Protein AF-A0A935WM24-F1 (afdb_monomer_lite)

Foldseek 3Di:
DDDDDDDDDDDDDDDDDDDDDDDDDDDDDDDDDDDPPPDDDPPDPCPVLVVLLVVLVVVLDLVSLVVSCVVVVDDDSNVVSVVSNVVRVVVVVVVVVVVVVVVQLVLQLLLLVLLVQLVLHDPDSPSDLDPRSQRSVVQLCVQVVHDDDSGRDPVSSVVSVVDPGHRHDDDDDPQWDDDPNDTHGDDDPPPPDPPPPPDDPPPDDDDDDDDDDDWDDDPHDTDGD

pLDDT: mean 78.19, std 20.56, range [31.16, 98.19]

Radius of gyration: 51.27 Å; chains: 1; bounding box: 139×76×127 Å

Structure (mmCIF, N/CA/C/O backbone):
data_AF-A0A935WM24-F1
#
_entry.id   AF-A0A935WM24-F1
#
loop_
_atom_site.group_PDB
_atom_site.id
_atom_site.type_symbol
_atom_site.label_atom_id
_atom_site.label_alt_id
_atom_site.label_comp_id
_atom_site.label_asym_id
_atom_site.label_entity_id
_atom_site.label_seq_id
_atom_site.pdbx_PDB_ins_code
_atom_site.Cartn_x
_atom_site.Cartn_y
_atom_site.Cartn_z
_atom_site.occupancy
_atom_site.B_iso_or_equiv
_atom_site.auth_seq_id
_atom_site.auth_comp_id
_atom_site.auth_asym_id
_atom_site.auth_atom_id
_atom_site.pdbx_PDB_model_num
ATOM 1 N N . MET A 1 1 ? -8.661 36.554 -18.917 1.00 44.75 1 MET A N 1
ATOM 2 C CA . MET A 1 1 ? -7.500 37.362 -19.343 1.00 44.75 1 MET A CA 1
ATOM 3 C C . MET A 1 1 ? -6.513 36.424 -20.024 1.00 44.75 1 MET A C 1
ATOM 5 O O . MET A 1 1 ? -6.017 35.514 -19.378 1.00 44.75 1 MET A O 1
ATOM 9 N N . ILE A 1 2 ? -6.360 36.565 -21.340 1.00 44.53 2 ILE A N 1
ATOM 10 C CA . ILE A 1 2 ? -5.367 35.874 -22.187 1.00 44.53 2 ILE A CA 1
ATOM 11 C C . ILE A 1 2 ? -4.078 36.752 -22.217 1.00 44.53 2 ILE A C 1
ATOM 13 O O . ILE A 1 2 ? -4.141 37.887 -21.745 1.00 44.53 2 ILE A O 1
ATOM 17 N N . PRO A 1 3 ? -2.984 36.360 -22.900 1.00 56.66 3 PRO A N 1
ATOM 18 C CA . PRO A 1 3 ? -1.833 35.543 -22.483 1.00 56.66 3 PRO A CA 1
ATOM 19 C C . PRO A 1 3 ? -0.534 36.377 -22.380 1.00 56.66 3 PRO A C 1
ATOM 21 O O . PRO A 1 3 ? -0.522 37.550 -22.741 1.00 56.66 3 PRO A O 1
ATOM 24 N N . SER A 1 4 ? 0.609 35.767 -22.036 1.00 44.41 4 SER A N 1
ATOM 25 C CA . SER A 1 4 ? 1.907 36.245 -22.554 1.00 44.41 4 SER A CA 1
ATOM 26 C C . SER A 1 4 ? 2.971 35.148 -22.637 1.00 44.41 4 SER A C 1
ATOM 28 O O . SER A 1 4 ? 3.353 34.538 -21.644 1.00 44.41 4 SER A O 1
ATOM 30 N N . ARG A 1 5 ? 3.433 34.935 -23.877 1.00 53.62 5 ARG A N 1
ATOM 31 C CA . ARG A 1 5 ? 4.716 34.328 -24.273 1.00 53.62 5 ARG A CA 1
ATOM 32 C C . ARG A 1 5 ? 5.892 35.158 -23.741 1.00 53.62 5 ARG A C 1
ATOM 34 O O . ARG A 1 5 ? 5.742 36.363 -23.554 1.00 53.62 5 ARG A O 1
ATOM 41 N N . PRO A 1 6 ? 7.079 34.551 -23.634 1.00 52.09 6 PRO A N 1
ATOM 42 C CA . PRO A 1 6 ? 8.183 34.921 -24.543 1.00 52.09 6 PRO A CA 1
ATOM 43 C C . PRO A 1 6 ? 9.038 33.682 -24.897 1.00 52.09 6 PRO A C 1
ATOM 45 O O . PRO A 1 6 ? 8.813 32.611 -24.353 1.00 52.09 6 PRO A O 1
ATOM 48 N N . ALA A 1 7 ? 10.056 33.672 -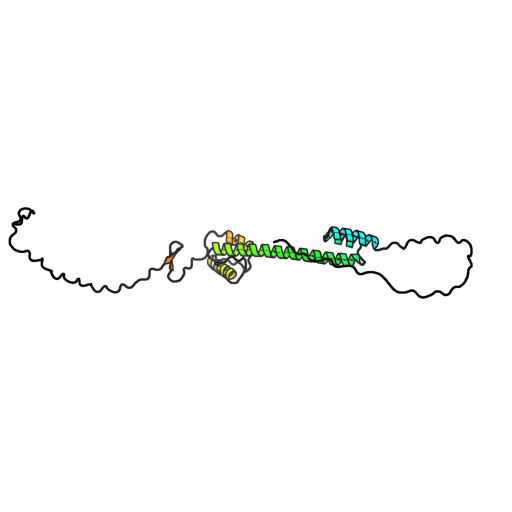25.752 1.00 44.28 7 ALA A N 1
ATOM 49 C CA . ALA A 1 7 ? 10.507 34.411 -26.928 1.00 44.28 7 ALA A CA 1
ATOM 50 C C . ALA A 1 7 ? 11.559 33.474 -27.578 1.00 44.28 7 ALA A C 1
ATOM 52 O O . ALA A 1 7 ? 12.107 32.596 -26.909 1.00 44.28 7 ALA A O 1
ATOM 53 N N . LYS A 1 8 ? 11.788 33.606 -28.886 1.00 38.19 8 LYS A N 1
ATOM 54 C CA . LYS A 1 8 ? 12.745 32.791 -29.651 1.00 38.19 8 LYS A CA 1
ATOM 55 C C . LYS A 1 8 ? 14.182 33.049 -29.176 1.00 38.19 8 LYS A C 1
ATOM 57 O O . LYS A 1 8 ? 14.512 34.185 -28.859 1.00 38.19 8 LYS A O 1
ATOM 62 N N . VAL A 1 9 ? 15.012 32.005 -29.180 1.00 43.66 9 VAL A N 1
ATOM 63 C CA . VAL A 1 9 ? 16.473 32.114 -29.062 1.00 43.66 9 VAL A CA 1
ATOM 64 C C . VAL A 1 9 ? 17.067 32.000 -30.460 1.00 43.66 9 VAL A C 1
ATOM 66 O O . VAL A 1 9 ? 16.823 31.025 -31.173 1.00 43.66 9 VAL A O 1
ATOM 69 N N . ASP A 1 10 ? 17.795 33.046 -30.826 1.00 42.22 10 ASP A N 1
ATOM 70 C CA . ASP A 1 10 ? 18.499 33.238 -32.082 1.00 42.22 10 ASP A CA 1
ATOM 71 C C . ASP A 1 10 ? 19.795 32.416 -32.176 1.00 42.22 10 ASP A C 1
ATOM 73 O O . ASP A 1 10 ? 20.479 32.122 -31.196 1.00 42.22 10 ASP A O 1
ATOM 77 N N . THR A 1 11 ? 20.111 32.051 -33.414 1.00 45.38 11 THR A N 1
ATOM 78 C CA . THR A 1 11 ? 21.295 31.328 -33.890 1.00 45.38 11 THR A CA 1
ATOM 79 C C . THR A 1 11 ? 22.535 32.241 -33.957 1.00 45.38 11 THR A C 1
ATOM 81 O O . THR A 1 11 ? 22.396 33.378 -34.402 1.00 45.38 11 THR A O 1
ATOM 84 N N . PRO A 1 12 ? 23.763 31.765 -33.668 1.00 44.62 12 PRO A N 1
ATOM 85 C CA . PRO A 1 12 ? 24.996 32.382 -34.173 1.00 44.62 12 PRO A CA 1
ATOM 86 C C . PRO A 1 12 ? 25.505 31.581 -35.392 1.00 44.62 12 PRO A C 1
ATOM 88 O O . PRO A 1 12 ? 25.696 30.372 -35.315 1.00 44.62 12 PRO A O 1
ATOM 91 N N . ASN A 1 13 ? 25.487 32.134 -36.607 1.00 41.44 13 ASN A N 1
ATOM 92 C CA . ASN A 1 13 ? 26.411 33.115 -37.199 1.00 41.44 13 ASN A CA 1
ATOM 93 C C . ASN A 1 13 ? 27.819 32.542 -37.464 1.00 41.44 13 ASN A C 1
ATOM 95 O O . ASN A 1 13 ? 28.720 32.627 -36.634 1.00 41.44 13 ASN A O 1
ATOM 99 N N . GLN A 1 14 ? 27.976 31.962 -38.657 1.00 46.38 14 GLN A N 1
ATOM 100 C CA . GLN A 1 14 ? 29.258 31.712 -39.310 1.00 46.38 14 GLN A CA 1
ATOM 101 C C . GLN A 1 14 ? 29.650 32.972 -40.085 1.00 46.38 14 GLN A C 1
ATOM 103 O O . GLN A 1 14 ? 28.889 33.346 -40.968 1.00 46.38 14 GLN A O 1
ATOM 108 N N . GLN A 1 15 ? 30.820 33.564 -39.821 1.00 42.78 15 GLN A N 1
ATOM 109 C CA . GLN A 1 15 ? 31.779 33.968 -40.864 1.00 42.78 15 GLN A CA 1
ATOM 110 C C . GLN A 1 15 ? 33.048 34.593 -40.246 1.00 42.78 15 GLN A C 1
ATOM 112 O O . GLN A 1 15 ? 32.956 35.431 -39.355 1.00 42.78 15 GLN A O 1
ATOM 117 N N . GLN A 1 16 ? 34.183 34.277 -40.884 1.00 44.72 16 GLN A N 1
ATOM 118 C CA . GLN A 1 16 ? 35.448 35.027 -41.005 1.00 44.72 16 GLN A CA 1
ATOM 119 C C . GLN A 1 16 ? 36.652 34.517 -40.204 1.00 44.72 16 GLN A C 1
ATOM 121 O O . GLN A 1 16 ? 36.815 34.789 -39.021 1.00 44.72 16 GLN A O 1
ATOM 126 N N . VAL A 1 17 ? 37.589 33.923 -40.948 1.00 42.09 17 VAL A N 1
ATOM 127 C CA . VAL A 1 17 ? 39.020 34.195 -40.777 1.00 42.09 17 VAL A CA 1
ATOM 128 C C . VAL A 1 17 ? 39.696 34.319 -42.140 1.00 42.09 17 VAL A C 1
ATOM 130 O O . VAL A 1 17 ? 39.248 33.754 -43.135 1.00 42.09 17 VAL A O 1
ATOM 133 N N . ALA A 1 18 ? 40.712 35.174 -42.135 1.00 36.28 18 ALA A N 1
ATOM 134 C CA . ALA A 1 18 ? 41.276 35.932 -43.233 1.00 36.28 18 ALA A CA 1
ATOM 135 C C . ALA A 1 18 ? 42.191 35.158 -44.196 1.00 36.28 18 ALA A C 1
ATOM 137 O O . ALA A 1 18 ? 42.742 34.102 -43.902 1.00 36.28 18 ALA A O 1
ATOM 138 N N . VAL A 1 19 ? 42.354 35.812 -45.344 1.00 40.88 19 VAL A N 1
ATOM 139 C CA . VAL A 1 19 ? 43.250 35.579 -46.478 1.00 40.88 19 VAL A CA 1
ATOM 140 C C . VAL A 1 19 ? 44.726 35.710 -46.071 1.00 40.88 19 VAL A C 1
ATOM 142 O O . VAL A 1 19 ? 45.088 36.672 -45.399 1.00 40.88 19 VAL A O 1
ATOM 145 N N . VAL A 1 20 ? 45.582 34.804 -46.561 1.00 39.00 20 VAL A N 1
ATOM 146 C CA . VAL A 1 20 ? 47.038 35.001 -46.686 1.00 39.00 20 VAL A CA 1
ATOM 147 C C . VAL A 1 20 ? 47.455 34.675 -48.125 1.00 39.00 20 VAL A C 1
ATOM 149 O O . VAL A 1 20 ? 46.973 33.722 -48.733 1.00 39.00 20 VAL A O 1
ATOM 152 N N . GLU A 1 21 ? 48.301 35.555 -48.653 1.00 38.97 21 GLU A N 1
ATOM 153 C CA . GLU A 1 21 ? 48.778 35.724 -50.027 1.00 38.97 21 GLU A CA 1
ATOM 154 C C . GLU A 1 21 ? 49.511 34.532 -50.671 1.00 38.97 21 GLU A C 1
ATOM 156 O O . GLU A 1 21 ? 50.188 33.737 -50.024 1.00 38.97 21 GLU A O 1
ATOM 161 N N . GLN A 1 22 ? 49.410 34.490 -52.004 1.00 33.75 22 GLN A N 1
ATOM 162 C CA . GLN A 1 22 ? 50.063 33.565 -52.934 1.00 33.75 22 GLN A CA 1
ATOM 163 C C . GLN A 1 22 ? 51.464 34.061 -53.343 1.00 33.75 22 GLN A C 1
ATOM 165 O O . GLN A 1 22 ? 51.605 35.245 -53.651 1.00 33.75 22 GLN A O 1
ATOM 170 N N . PRO A 1 23 ? 52.444 33.171 -53.582 1.00 41.28 23 PRO A N 1
ATOM 171 C CA . PRO A 1 23 ? 53.483 33.416 -54.573 1.00 41.28 23 PRO A CA 1
ATOM 172 C C . PRO A 1 23 ? 53.150 32.721 -55.905 1.00 41.28 23 PRO A C 1
ATOM 174 O O . PRO A 1 23 ? 52.901 31.518 -55.973 1.00 41.28 23 PRO A O 1
ATOM 177 N N . LYS A 1 24 ? 53.163 33.510 -56.987 1.00 41.12 24 LYS A N 1
ATOM 178 C CA . LYS A 1 24 ? 53.042 33.062 -58.383 1.00 41.12 24 LYS A CA 1
ATOM 179 C C . LYS A 1 24 ? 54.250 32.210 -58.787 1.00 41.12 24 LYS A C 1
ATOM 181 O O . LYS A 1 24 ? 55.386 32.659 -58.671 1.00 41.12 24 LYS A O 1
ATOM 186 N N . THR A 1 25 ? 54.021 31.044 -59.388 1.00 31.16 25 THR A N 1
ATOM 187 C CA . THR A 1 25 ? 54.983 30.385 -60.289 1.00 31.16 25 THR A CA 1
ATOM 188 C C . THR A 1 25 ? 54.227 29.729 -61.448 1.00 31.16 25 THR A C 1
ATOM 190 O O . THR A 1 25 ? 53.069 29.345 -61.318 1.00 31.16 25 THR A O 1
ATOM 193 N N . GLN A 1 26 ? 54.866 29.766 -62.613 1.00 38.84 26 GLN A N 1
ATOM 194 C CA . GLN A 1 26 ? 54.294 29.755 -63.955 1.00 38.84 26 GLN A CA 1
ATOM 195 C C . GLN A 1 26 ? 53.777 28.401 -64.461 1.00 38.84 26 GLN A C 1
ATOM 197 O O . GLN A 1 26 ? 54.213 27.331 -64.054 1.00 38.84 26 GLN A O 1
ATOM 202 N N . MET A 1 27 ? 52.892 28.546 -65.450 1.00 44.88 27 MET A N 1
ATOM 203 C CA . MET A 1 27 ? 52.464 27.623 -66.501 1.00 44.88 27 MET A CA 1
ATOM 204 C C . MET A 1 27 ? 53.362 26.402 -66.771 1.00 44.88 27 MET A C 1
ATOM 206 O O . MET A 1 27 ? 54.472 26.534 -67.285 1.00 44.88 27 MET A O 1
ATOM 210 N N . GLN A 1 28 ? 52.768 25.219 -66.616 1.00 36.41 28 GLN A N 1
ATOM 211 C CA . GLN A 1 28 ? 52.867 24.098 -67.555 1.00 36.41 28 GLN A CA 1
ATOM 212 C C . GLN A 1 28 ? 51.710 23.133 -67.275 1.00 36.41 28 GLN A C 1
ATOM 214 O O . GLN A 1 28 ? 51.557 22.657 -66.156 1.00 36.41 28 GLN A O 1
ATOM 219 N N . GLN A 1 29 ? 50.875 22.873 -68.283 1.00 44.97 29 GLN A N 1
ATOM 220 C CA . GLN A 1 29 ? 49.958 21.733 -68.292 1.00 44.97 29 GLN A CA 1
ATOM 221 C C . GLN A 1 29 ? 50.716 20.514 -68.828 1.00 44.97 29 GLN A C 1
ATOM 223 O O . GLN A 1 29 ? 51.112 20.532 -69.997 1.00 44.97 29 GLN A O 1
ATOM 228 N N . PRO A 1 30 ? 50.864 19.429 -68.053 1.00 39.53 30 PRO A N 1
ATOM 229 C CA . PRO A 1 30 ? 51.088 18.111 -68.606 1.00 39.53 30 PRO A CA 1
ATOM 230 C C . PRO A 1 30 ? 49.735 17.403 -68.751 1.00 39.53 30 PRO A C 1
ATOM 232 O O . PRO A 1 30 ? 48.986 17.234 -67.798 1.00 39.53 30 PRO A O 1
ATOM 235 N N . LYS A 1 31 ? 49.432 17.097 -70.011 1.00 38.50 31 LYS A N 1
ATOM 236 C CA . LYS A 1 31 ? 48.675 15.964 -70.564 1.00 38.50 31 LYS A CA 1
ATOM 237 C C . LYS A 1 31 ? 47.806 15.120 -69.613 1.00 38.50 31 LYS A C 1
ATOM 239 O O . LYS A 1 31 ? 48.287 14.564 -68.642 1.00 38.50 31 LYS A O 1
ATOM 244 N N . ALA A 1 32 ? 46.555 14.965 -70.057 1.00 52.56 32 ALA A N 1
ATOM 245 C CA . ALA A 1 32 ? 45.536 13.988 -69.679 1.00 52.56 32 ALA A CA 1
ATOM 246 C C . ALA A 1 32 ? 46.012 12.791 -68.837 1.00 52.56 32 ALA A C 1
ATOM 248 O O . ALA A 1 32 ? 46.601 11.854 -69.370 1.00 52.56 32 ALA A O 1
ATOM 249 N N . ASP A 1 33 ? 45.607 12.804 -67.569 1.00 49.44 33 ASP A N 1
ATOM 250 C CA . ASP A 1 33 ? 45.521 11.630 -66.711 1.00 49.44 33 ASP A CA 1
ATOM 251 C C . ASP A 1 33 ? 44.066 11.458 -66.247 1.00 49.44 33 ASP A C 1
ATOM 253 O O . ASP A 1 33 ? 43.350 12.414 -65.941 1.00 49.44 33 ASP A O 1
ATOM 257 N N . THR A 1 34 ? 43.631 10.204 -66.288 1.00 52.50 34 THR A N 1
ATOM 258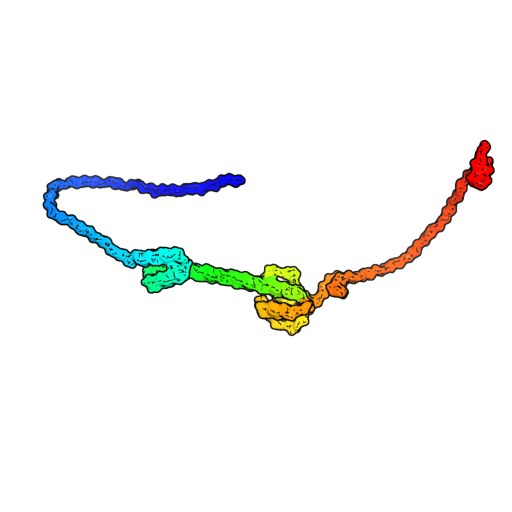 C CA . THR A 1 34 ? 42.332 9.628 -65.919 1.00 52.50 34 THR A CA 1
ATOM 259 C C . THR A 1 34 ? 41.703 10.256 -64.659 1.00 52.50 34 THR A C 1
ATOM 261 O O . THR A 1 34 ? 42.424 10.494 -63.689 1.00 52.50 34 THR A O 1
ATOM 264 N N . PRO A 1 35 ? 40.367 10.465 -64.593 1.00 55.50 35 PRO A N 1
ATOM 265 C CA . PRO A 1 35 ? 39.711 10.894 -63.358 1.00 55.50 35 PRO A CA 1
ATOM 266 C C . PRO A 1 35 ? 40.044 9.923 -62.212 1.00 55.50 35 PRO A C 1
ATOM 268 O O . PRO A 1 35 ? 39.860 8.714 -62.391 1.00 55.50 35 PRO A O 1
ATOM 271 N N . PRO A 1 36 ? 40.511 10.393 -61.041 1.00 52.50 36 PRO A N 1
ATOM 272 C CA . PRO A 1 36 ? 40.671 9.521 -59.889 1.00 52.50 36 PRO A CA 1
ATOM 273 C C . PRO A 1 36 ? 39.297 8.967 -59.508 1.00 52.50 36 PRO A C 1
ATOM 275 O O . PRO A 1 36 ? 38.353 9.717 -59.253 1.00 52.50 36 PRO A O 1
ATOM 278 N N . ALA A 1 37 ? 39.181 7.639 -59.507 1.00 55.47 37 ALA A N 1
ATOM 279 C CA . ALA A 1 37 ? 38.007 6.949 -59.005 1.00 55.47 37 ALA A CA 1
ATOM 280 C C . ALA A 1 37 ? 37.742 7.411 -57.565 1.00 55.47 37 ALA A C 1
ATOM 282 O O . ALA A 1 37 ? 38.599 7.263 -56.692 1.00 55.47 37 ALA A O 1
ATOM 283 N N . VAL A 1 38 ? 36.560 7.982 -57.329 1.00 49.88 38 VAL A N 1
ATOM 284 C CA . VAL A 1 38 ? 36.062 8.298 -55.989 1.00 49.88 38 VAL A CA 1
ATOM 285 C C . VAL A 1 38 ? 35.980 6.979 -55.224 1.00 49.88 38 VAL A C 1
ATOM 287 O O . VAL A 1 38 ? 35.069 6.184 -55.444 1.00 49.88 38 VAL A O 1
ATOM 290 N N . GLN A 1 39 ? 36.956 6.707 -54.361 1.00 54.59 39 GLN A N 1
ATOM 291 C CA . GLN A 1 39 ? 36.848 5.609 -53.409 1.00 54.59 39 GLN A CA 1
ATOM 292 C C . GLN A 1 39 ? 35.754 6.005 -52.416 1.00 54.59 39 GLN A C 1
ATOM 294 O O . GLN A 1 39 ? 35.880 7.024 -51.734 1.00 54.59 39 GLN A O 1
ATOM 299 N N . LEU A 1 40 ? 34.652 5.248 -52.383 1.00 56.56 40 LEU A N 1
ATOM 300 C CA . LEU A 1 40 ? 33.634 5.431 -51.352 1.00 56.56 40 LEU A CA 1
ATOM 301 C C . LEU A 1 40 ? 34.306 5.280 -49.975 1.00 56.56 40 LEU A C 1
ATOM 303 O O . LEU A 1 40 ? 35.113 4.360 -49.807 1.00 56.56 40 LEU A O 1
ATOM 307 N N . PRO A 1 41 ? 33.992 6.147 -48.993 1.00 61.97 41 PRO A N 1
ATOM 308 C CA . PRO A 1 41 ? 34.445 5.943 -47.624 1.00 61.97 41 PRO A CA 1
ATOM 309 C C . PRO A 1 41 ? 34.011 4.549 -47.135 1.00 61.97 41 PRO A C 1
ATOM 311 O O . PRO A 1 41 ? 32.951 4.065 -47.551 1.00 61.97 41 PRO A O 1
ATOM 314 N N . PRO A 1 42 ? 34.818 3.883 -46.287 1.00 60.47 42 PRO A N 1
ATOM 315 C CA . PRO A 1 42 ? 34.493 2.553 -45.785 1.00 60.47 42 PRO A CA 1
ATOM 316 C C . PRO A 1 42 ? 33.117 2.555 -45.094 1.00 60.47 42 PRO A C 1
ATOM 318 O O . PRO A 1 42 ? 32.754 3.561 -44.478 1.00 60.47 42 PRO A O 1
ATOM 321 N N . PRO A 1 43 ? 32.340 1.459 -45.197 1.00 68.81 43 PRO A N 1
ATOM 322 C CA . PRO A 1 43 ? 31.042 1.362 -44.542 1.00 68.81 43 PRO A CA 1
ATOM 323 C C . PRO A 1 43 ? 31.229 1.512 -43.030 1.00 68.81 43 PRO A C 1
ATOM 325 O O . PRO A 1 43 ? 31.998 0.768 -42.423 1.00 68.81 43 PRO A O 1
ATOM 328 N N . ASP A 1 44 ? 30.546 2.493 -42.441 1.00 72.81 44 ASP A N 1
ATOM 329 C CA . ASP A 1 44 ? 30.527 2.710 -40.995 1.00 72.81 44 ASP A CA 1
ATOM 330 C C . ASP A 1 44 ? 29.991 1.439 -40.302 1.00 72.81 44 ASP A C 1
ATOM 332 O O . ASP A 1 44 ? 28.823 1.084 -40.515 1.00 72.81 44 ASP A O 1
ATOM 336 N N . PRO A 1 45 ? 30.816 0.737 -39.499 1.00 77.44 45 PRO A N 1
ATOM 337 C CA . PRO A 1 45 ? 30.414 -0.508 -38.852 1.00 77.44 45 PRO A CA 1
ATOM 338 C C . PRO A 1 45 ? 29.290 -0.307 -37.823 1.00 77.44 45 PRO A C 1
ATOM 340 O O . PRO A 1 45 ? 28.603 -1.270 -37.493 1.00 77.44 45 PRO A O 1
ATOM 343 N N . GLU A 1 46 ? 29.050 0.921 -37.344 1.00 82.25 46 GLU A N 1
ATOM 344 C CA . GLU A 1 46 ? 27.984 1.235 -36.384 1.00 82.25 46 GLU A CA 1
ATOM 345 C C . GLU A 1 46 ? 26.693 1.751 -37.050 1.00 82.25 46 GLU A C 1
ATOM 347 O O . GLU A 1 46 ? 25.690 1.982 -36.368 1.00 82.25 46 GLU A O 1
ATOM 352 N N . ALA A 1 47 ? 26.657 1.899 -38.381 1.00 90.81 47 ALA A N 1
ATOM 353 C CA . ALA A 1 47 ? 25.498 2.457 -39.082 1.00 90.81 47 ALA A CA 1
ATOM 354 C C . ALA A 1 47 ? 24.230 1.596 -38.943 1.00 90.81 47 ALA A C 1
ATOM 356 O O . ALA A 1 47 ? 23.120 2.130 -38.904 1.00 90.81 47 ALA A O 1
ATOM 357 N N . GLU A 1 48 ? 24.373 0.269 -38.892 1.00 91.00 48 GLU A N 1
ATOM 358 C CA . GLU A 1 48 ? 23.259 -0.653 -38.634 1.00 91.00 48 GLU A CA 1
ATOM 359 C C . GLU A 1 48 ? 22.805 -0.596 -37.175 1.00 91.00 48 GLU A C 1
ATOM 361 O O . GLU A 1 48 ? 21.616 -0.399 -36.922 1.00 91.00 48 GLU A O 1
ATOM 366 N N . ALA A 1 49 ? 23.752 -0.631 -36.231 1.00 94.06 49 ALA A N 1
ATOM 367 C CA . ALA A 1 49 ? 23.471 -0.481 -34.806 1.00 94.06 49 ALA A CA 1
ATOM 368 C C . ALA A 1 49 ? 22.713 0.823 -34.512 1.00 94.06 49 ALA A C 1
ATOM 370 O O . ALA A 1 49 ? 21.749 0.824 -33.751 1.00 94.06 49 ALA A O 1
ATOM 371 N N . ARG A 1 50 ? 23.065 1.930 -35.175 1.00 95.62 50 ARG A N 1
ATOM 372 C CA . ARG A 1 50 ? 22.330 3.192 -35.045 1.00 95.62 50 ARG A CA 1
ATOM 373 C C . ARG A 1 50 ? 20.862 3.065 -35.463 1.00 95.62 50 ARG A C 1
ATOM 375 O O . ARG A 1 50 ? 19.989 3.531 -34.735 1.00 95.62 50 ARG A O 1
ATOM 382 N N . ARG A 1 51 ? 20.574 2.447 -36.613 1.00 96.19 51 ARG A N 1
ATOM 383 C CA . ARG A 1 51 ? 19.194 2.289 -37.113 1.00 96.19 51 ARG A CA 1
ATOM 384 C C . ARG A 1 51 ? 18.364 1.400 -36.192 1.00 96.19 51 ARG A C 1
ATOM 386 O O . ARG A 1 51 ? 17.238 1.757 -35.853 1.00 96.19 51 ARG A O 1
ATOM 393 N N . ASP A 1 52 ? 18.932 0.285 -35.748 1.00 95.31 52 ASP A N 1
ATOM 394 C CA . ASP A 1 52 ? 18.249 -0.636 -34.838 1.00 95.31 52 ASP A CA 1
ATOM 395 C C . ASP A 1 52 ? 18.024 -0.001 -33.462 1.00 95.31 52 ASP A C 1
ATOM 397 O O . ASP A 1 52 ? 16.961 -0.162 -32.860 1.00 95.31 52 ASP A O 1
ATOM 401 N N . PHE A 1 53 ? 18.985 0.792 -32.986 1.00 97.50 53 PHE A N 1
ATOM 402 C CA . PHE A 1 53 ? 18.847 1.558 -31.754 1.00 97.50 53 PHE A CA 1
ATOM 403 C C . PHE A 1 53 ? 17.763 2.639 -31.866 1.00 97.50 53 PHE A C 1
ATOM 405 O O . PHE A 1 53 ? 16.995 2.845 -30.928 1.00 97.50 53 PHE A O 1
ATOM 412 N N . GLU A 1 54 ? 17.650 3.321 -33.008 1.00 96.81 54 GLU A N 1
ATOM 413 C CA . GLU A 1 54 ? 16.558 4.266 -33.276 1.00 96.81 54 GLU A CA 1
ATOM 414 C C . GLU A 1 54 ? 15.184 3.574 -33.265 1.00 96.81 54 GLU A C 1
ATOM 416 O O . GLU A 1 54 ? 14.210 4.157 -32.785 1.00 96.81 54 GLU A O 1
ATOM 421 N N . ILE A 1 55 ? 15.088 2.329 -33.744 1.00 97.56 55 ILE A N 1
ATOM 422 C CA . ILE A 1 55 ? 13.860 1.525 -33.636 1.00 97.56 55 ILE A CA 1
ATOM 423 C C . ILE A 1 55 ? 13.572 1.193 -32.169 1.00 97.56 55 ILE A C 1
ATOM 425 O O . ILE A 1 55 ? 12.451 1.410 -31.711 1.00 97.56 55 ILE A O 1
ATOM 429 N N . ALA A 1 56 ? 14.574 0.729 -31.418 1.00 97.44 56 ALA A N 1
ATOM 430 C CA . ALA A 1 56 ? 14.414 0.407 -30.003 1.00 97.44 56 ALA A CA 1
ATOM 431 C C . ALA A 1 56 ? 13.962 1.627 -29.181 1.00 97.44 56 ALA A C 1
ATOM 433 O O . ALA A 1 56 ? 13.022 1.521 -28.396 1.00 97.44 56 ALA A O 1
ATOM 434 N N . GLN A 1 57 ? 14.537 2.807 -29.438 1.00 97.06 57 GLN A N 1
ATOM 435 C CA . GLN A 1 57 ? 14.116 4.071 -28.823 1.00 97.06 57 GLN A CA 1
ATOM 436 C C . GLN A 1 57 ? 12.678 4.472 -29.159 1.00 97.06 57 GLN A C 1
ATOM 438 O O . GLN A 1 57 ? 12.005 5.056 -28.318 1.00 97.06 57 GLN A O 1
ATOM 443 N N . LYS A 1 58 ? 12.191 4.188 -30.374 1.00 97.56 58 LYS A N 1
ATOM 444 C CA . LYS A 1 58 ? 10.797 4.485 -30.745 1.00 97.56 58 LYS A CA 1
ATOM 445 C C . LYS A 1 58 ? 9.793 3.601 -30.009 1.00 97.56 58 LYS A C 1
ATOM 447 O O . LYS A 1 58 ? 8.663 4.032 -29.806 1.00 97.56 58 LYS A O 1
ATOM 452 N N . ILE A 1 59 ? 10.186 2.377 -29.662 1.00 97.50 59 ILE A N 1
ATOM 453 C CA . ILE A 1 59 ? 9.342 1.444 -28.909 1.00 97.50 59 ILE A CA 1
ATOM 454 C C . ILE A 1 59 ? 9.442 1.735 -27.401 1.00 97.50 59 ILE A C 1
ATOM 456 O O . ILE A 1 59 ? 8.434 1.652 -26.711 1.00 97.50 59 ILE A O 1
ATOM 460 N N . ASP A 1 60 ? 10.634 2.103 -26.918 1.00 96.25 60 ASP A N 1
ATOM 461 C CA . ASP A 1 60 ? 10.947 2.475 -25.527 1.00 96.25 60 ASP A CA 1
ATOM 462 C C . ASP A 1 60 ? 10.497 1.436 -24.482 1.00 96.25 60 ASP A C 1
ATOM 464 O O . ASP A 1 60 ? 9.923 1.756 -23.443 1.00 96.25 60 ASP A O 1
ATOM 468 N N . THR A 1 61 ? 10.760 0.159 -24.766 1.00 97.44 61 THR A N 1
ATOM 469 C CA . THR A 1 61 ? 10.474 -0.967 -23.864 1.00 97.44 61 THR A CA 1
ATOM 470 C C . THR A 1 61 ? 11.738 -1.750 -23.542 1.00 97.44 61 THR A C 1
ATOM 472 O O . THR A 1 61 ? 12.701 -1.758 -24.314 1.00 97.44 61 THR A O 1
ATOM 475 N N . ILE A 1 62 ? 11.730 -2.442 -22.400 1.00 97.12 62 ILE A N 1
ATOM 476 C CA . ILE A 1 62 ? 12.838 -3.300 -21.960 1.00 97.12 62 ILE A CA 1
ATOM 477 C C . ILE A 1 62 ? 13.143 -4.351 -23.038 1.00 97.12 62 ILE A C 1
ATOM 479 O O . ILE A 1 62 ? 14.304 -4.559 -23.385 1.00 97.12 62 ILE A O 1
ATOM 483 N N . GLU A 1 63 ? 12.104 -4.931 -23.638 1.00 97.19 63 GLU A N 1
ATOM 484 C CA . GLU A 1 63 ? 12.187 -5.972 -24.662 1.00 97.19 63 GLU A CA 1
ATOM 485 C C . GLU A 1 63 ? 12.810 -5.455 -25.964 1.00 97.19 63 GLU A C 1
ATOM 487 O O . GLU A 1 63 ? 13.597 -6.158 -26.599 1.00 97.19 63 GLU A O 1
ATOM 492 N N . ALA A 1 64 ? 12.494 -4.220 -26.367 1.00 97.25 64 ALA A N 1
ATOM 493 C CA . ALA A 1 64 ? 13.070 -3.618 -27.565 1.00 97.25 64 ALA A CA 1
ATOM 494 C C . ALA A 1 64 ? 14.578 -3.368 -27.408 1.00 97.25 64 ALA A C 1
ATOM 496 O O . ALA A 1 64 ? 15.351 -3.646 -28.329 1.00 97.25 64 ALA A O 1
ATOM 497 N N . PHE A 1 65 ? 15.009 -2.899 -26.233 1.00 97.94 65 PHE A N 1
ATOM 498 C CA . PHE A 1 65 ? 16.432 -2.742 -25.931 1.00 97.94 65 PHE A CA 1
ATOM 499 C C . PHE A 1 65 ? 17.141 -4.085 -25.732 1.00 97.94 65 PHE A C 1
ATOM 501 O O . PHE A 1 65 ? 18.292 -4.212 -26.140 1.00 97.94 65 PHE A O 1
ATOM 508 N N . ASP A 1 66 ? 16.472 -5.106 -25.195 1.00 97.75 66 ASP A N 1
ATOM 509 C CA . ASP A 1 66 ? 17.032 -6.460 -25.096 1.00 97.75 66 ASP A CA 1
ATOM 510 C C . ASP A 1 66 ? 17.240 -7.104 -26.463 1.00 97.75 66 ASP A C 1
ATOM 512 O O . ASP A 1 66 ? 18.286 -7.700 -26.727 1.00 97.75 66 ASP A O 1
ATOM 516 N N . LEU A 1 67 ? 16.288 -6.918 -27.373 1.00 97.50 67 LEU A N 1
ATOM 517 C CA . LEU A 1 67 ? 16.426 -7.366 -28.749 1.00 97.50 67 LEU A CA 1
ATOM 518 C C . LEU A 1 67 ? 17.582 -6.646 -29.455 1.00 97.50 67 LEU A C 1
ATOM 520 O O . LEU A 1 67 ? 18.357 -7.286 -30.167 1.00 97.50 67 LEU A O 1
ATOM 524 N N . PHE A 1 68 ? 17.733 -5.340 -29.228 1.00 97.56 68 PHE A N 1
ATOM 525 C CA . PHE A 1 68 ? 18.881 -4.585 -29.720 1.00 97.56 68 PHE A CA 1
ATOM 526 C C . PHE A 1 68 ? 20.203 -5.146 -29.170 1.00 97.56 68 PHE A C 1
ATOM 528 O O . PHE A 1 68 ? 21.090 -5.472 -29.953 1.00 97.56 68 PHE A O 1
ATOM 535 N N . LEU A 1 69 ? 20.307 -5.344 -27.852 1.00 97.50 69 LEU A N 1
ATOM 536 C CA . LEU A 1 69 ? 21.505 -5.875 -27.188 1.00 97.50 69 LEU A CA 1
ATOM 537 C C . LEU A 1 69 ? 21.840 -7.313 -27.603 1.00 97.50 69 LEU A C 1
ATOM 539 O O . LEU A 1 69 ? 23.008 -7.690 -27.601 1.00 97.50 69 LEU A O 1
ATOM 543 N N . SER A 1 70 ? 20.843 -8.114 -27.989 1.00 97.44 70 SER A N 1
ATOM 544 C CA . SER A 1 70 ? 21.073 -9.464 -28.521 1.00 97.44 70 SER A CA 1
ATOM 545 C C . SER A 1 70 ? 21.745 -9.464 -29.899 1.00 97.44 70 SER A C 1
ATOM 547 O O . SER A 1 70 ? 22.504 -10.381 -30.207 1.00 97.44 70 SER A O 1
ATOM 549 N N . ARG A 1 71 ? 21.479 -8.438 -30.723 1.00 95.81 71 ARG A N 1
ATOM 550 C CA . ARG A 1 71 ? 22.075 -8.264 -32.058 1.00 95.81 71 ARG A CA 1
ATOM 551 C C . ARG A 1 71 ? 23.386 -7.485 -32.003 1.00 95.81 71 ARG A C 1
ATOM 553 O O . ARG A 1 71 ? 24.332 -7.837 -32.698 1.00 95.81 71 ARG A O 1
ATOM 560 N N . HIS A 1 72 ? 23.436 -6.466 -31.147 1.00 95.94 72 HIS A N 1
ATOM 561 C CA . HIS A 1 72 ? 24.546 -5.530 -30.972 1.00 95.94 72 HIS A CA 1
ATOM 562 C C . HIS A 1 72 ? 24.998 -5.531 -29.500 1.00 95.94 72 HIS A C 1
ATOM 564 O O . HIS A 1 72 ? 24.624 -4.635 -28.737 1.00 95.94 72 HIS A O 1
ATOM 570 N N . PRO A 1 73 ? 25.767 -6.546 -29.059 1.00 95.75 73 PRO A N 1
ATOM 571 C CA . PRO A 1 73 ? 26.152 -6.683 -27.654 1.00 95.75 73 PRO A CA 1
ATOM 572 C C . PRO A 1 73 ? 27.228 -5.684 -27.214 1.00 95.75 73 PRO A C 1
ATOM 574 O O . PRO A 1 73 ? 27.327 -5.397 -26.028 1.00 95.75 73 PRO A O 1
ATOM 577 N N . GLU A 1 74 ? 28.027 -5.130 -28.127 1.00 94.12 74 GLU A N 1
ATOM 578 C CA . GLU A 1 74 ? 29.116 -4.198 -27.809 1.00 94.12 74 GLU A CA 1
ATOM 579 C C . GLU A 1 74 ? 29.013 -2.900 -28.619 1.00 94.12 74 GLU A C 1
ATOM 581 O O . GLU A 1 74 ? 28.266 -2.813 -29.592 1.00 94.12 74 GLU A O 1
ATOM 586 N N . GLY A 1 75 ? 29.762 -1.877 -28.200 1.00 93.75 75 GLY A N 1
ATOM 587 C CA . GLY A 1 75 ? 29.830 -0.577 -28.874 1.00 93.75 75 GLY A CA 1
ATOM 588 C C . GLY A 1 75 ? 29.087 0.549 -28.153 1.00 93.75 75 GLY A C 1
ATOM 589 O O . GLY A 1 75 ? 28.549 0.391 -27.047 1.00 93.75 75 GLY A O 1
ATOM 590 N N . PHE A 1 76 ? 29.074 1.727 -28.782 1.00 95.62 76 PHE A N 1
ATOM 591 C CA . PHE A 1 76 ? 28.510 2.938 -28.180 1.00 95.62 76 PHE A CA 1
ATOM 592 C C . PHE A 1 76 ? 27.012 2.781 -27.876 1.00 95.62 76 PHE A C 1
ATOM 594 O O . PHE A 1 76 ? 26.561 3.002 -26.748 1.00 95.62 76 PHE A O 1
ATOM 601 N N . TYR A 1 77 ? 26.245 2.307 -28.859 1.00 95.56 77 TYR A N 1
ATOM 602 C CA . TYR A 1 77 ? 24.799 2.121 -28.730 1.00 95.56 77 TYR A CA 1
ATOM 603 C C . TYR A 1 77 ? 24.422 0.996 -27.756 1.00 95.56 77 TYR A C 1
ATOM 605 O O . TYR A 1 77 ? 23.411 1.115 -27.068 1.00 95.56 77 TYR A O 1
ATOM 613 N N . ALA A 1 78 ? 25.249 -0.047 -27.610 1.00 96.81 78 ALA A N 1
ATOM 614 C CA . ALA A 1 78 ? 25.050 -1.085 -26.591 1.00 96.81 78 ALA A CA 1
ATOM 615 C C . ALA A 1 78 ? 25.123 -0.501 -25.173 1.00 96.81 78 ALA A C 1
ATOM 617 O O . ALA A 1 78 ? 24.310 -0.822 -24.306 1.00 96.81 78 ALA A O 1
ATOM 618 N N . THR A 1 79 ? 26.052 0.428 -24.941 1.00 97.56 79 THR A N 1
ATOM 619 C CA . THR A 1 79 ? 26.169 1.130 -23.655 1.00 97.56 79 THR A CA 1
ATOM 620 C C . THR A 1 79 ? 24.942 2.003 -23.376 1.00 97.56 79 THR A C 1
ATOM 622 O O . THR A 1 79 ? 24.397 1.960 -22.271 1.00 97.56 79 THR A O 1
ATOM 625 N N . LEU A 1 80 ? 24.449 2.737 -24.381 1.00 97.62 80 LEU A N 1
ATOM 626 C CA . LEU A 1 80 ? 23.230 3.543 -24.249 1.00 97.62 80 LEU A CA 1
ATOM 627 C C . LEU A 1 80 ? 21.978 2.686 -24.021 1.00 97.62 80 LEU A C 1
ATOM 629 O O . LEU A 1 80 ? 21.167 3.012 -23.157 1.00 97.62 80 LEU A O 1
ATOM 633 N N . ALA A 1 81 ? 21.829 1.579 -24.750 1.00 97.94 81 ALA A N 1
ATOM 634 C CA . ALA A 1 81 ? 20.697 0.669 -24.602 1.00 97.94 81 ALA A CA 1
ATOM 635 C C . ALA A 1 81 ? 20.643 0.050 -23.200 1.00 97.94 81 ALA A C 1
ATOM 637 O O . ALA A 1 81 ? 19.577 0.017 -22.587 1.00 97.94 81 ALA A O 1
ATOM 638 N N . ARG A 1 82 ? 21.792 -0.358 -22.641 1.00 98.00 82 ARG A N 1
ATOM 639 C CA . ARG A 1 82 ? 21.879 -0.817 -21.243 1.00 98.00 82 ARG A CA 1
ATOM 640 C C . ARG A 1 82 ? 21.451 0.276 -20.264 1.00 98.00 82 ARG A C 1
ATOM 642 O O . ARG A 1 82 ? 20.680 0.001 -19.349 1.00 98.00 82 ARG A O 1
ATOM 649 N N . ALA A 1 83 ? 21.915 1.511 -20.464 1.00 97.81 83 ALA A N 1
ATOM 650 C CA . ALA A 1 83 ? 21.535 2.637 -19.612 1.00 97.81 83 ALA A CA 1
ATOM 651 C C . ALA A 1 83 ? 20.021 2.922 -19.672 1.00 97.81 83 ALA A C 1
ATOM 653 O O . ALA A 1 83 ? 19.382 3.090 -18.631 1.00 97.81 83 ALA A O 1
ATOM 654 N N . GLN A 1 84 ? 19.433 2.910 -20.870 1.00 97.62 84 GLN A N 1
ATOM 655 C CA . GLN A 1 84 ? 17.999 3.122 -21.064 1.00 97.62 84 GLN A CA 1
ATOM 656 C C . GLN A 1 84 ? 17.167 1.983 -20.458 1.00 97.62 84 GLN A C 1
ATOM 658 O O . GLN A 1 84 ? 16.186 2.244 -19.764 1.00 97.62 84 GLN A O 1
ATOM 663 N N . LYS A 1 85 ? 17.598 0.727 -20.619 1.00 97.88 85 LYS A N 1
ATOM 664 C CA . LYS A 1 85 ? 16.960 -0.435 -19.986 1.00 97.88 85 LYS A CA 1
ATOM 665 C C . LYS A 1 85 ? 16.940 -0.312 -18.461 1.00 97.88 85 LYS A C 1
ATOM 667 O O . LYS A 1 85 ? 15.891 -0.502 -17.851 1.00 97.88 85 LYS A O 1
ATOM 672 N N . THR A 1 86 ? 18.067 0.047 -17.842 1.00 98.19 86 THR A N 1
ATOM 673 C CA . THR A 1 86 ? 18.145 0.264 -16.387 1.00 98.19 86 THR A CA 1
ATOM 674 C C . THR A 1 86 ? 17.171 1.350 -15.938 1.00 98.19 86 THR A C 1
ATOM 676 O O . THR A 1 86 ? 16.459 1.169 -14.952 1.00 98.19 86 THR A O 1
ATOM 679 N N . LYS A 1 87 ? 17.071 2.452 -16.690 1.00 97.50 87 LYS A N 1
ATOM 680 C CA . LYS A 1 87 ? 16.106 3.520 -16.408 1.00 97.50 87 LYS A CA 1
ATOM 681 C C . LYS A 1 87 ? 14.660 3.016 -16.461 1.00 97.50 87 LYS A C 1
ATOM 683 O O . LYS A 1 87 ? 13.899 3.291 -15.536 1.00 97.50 87 LYS A O 1
ATOM 688 N N . LEU A 1 88 ? 14.283 2.285 -17.509 1.00 97.19 88 LEU A N 1
ATOM 689 C CA . LEU A 1 88 ? 12.932 1.728 -17.647 1.00 97.19 88 LEU A CA 1
ATOM 690 C C . LEU A 1 88 ? 12.612 0.738 -16.520 1.00 97.19 88 LEU A C 1
ATOM 692 O O . LEU A 1 88 ? 11.535 0.812 -15.934 1.00 97.19 88 LEU A O 1
ATOM 696 N N . ALA A 1 89 ? 13.567 -0.118 -16.151 1.00 96.94 89 ALA A N 1
ATOM 697 C CA . ALA A 1 89 ? 13.410 -1.055 -15.043 1.00 96.94 89 ALA A CA 1
ATOM 698 C C . ALA A 1 89 ? 13.182 -0.341 -13.699 1.00 96.94 89 ALA A C 1
ATOM 700 O O . ALA A 1 89 ? 12.314 -0.750 -12.933 1.00 96.94 89 ALA A O 1
ATOM 701 N N . MET A 1 90 ? 13.904 0.751 -13.423 1.00 97.62 90 MET A N 1
ATOM 702 C CA . MET A 1 90 ? 13.684 1.552 -12.212 1.00 97.62 90 MET A CA 1
ATOM 703 C C . MET A 1 90 ? 12.302 2.212 -12.197 1.00 97.62 90 MET A C 1
ATOM 705 O O . MET A 1 90 ? 11.645 2.225 -11.160 1.00 97.62 90 MET A O 1
ATOM 709 N N . VAL A 1 91 ? 11.842 2.746 -13.333 1.00 96.94 91 VAL A N 1
ATOM 710 C CA . VAL A 1 91 ? 10.498 3.341 -13.439 1.00 96.94 91 VAL A CA 1
ATOM 711 C C . VAL A 1 91 ? 9.415 2.287 -13.205 1.00 96.94 91 VAL A C 1
ATOM 713 O O . VAL A 1 91 ? 8.445 2.561 -12.501 1.00 96.94 91 VAL A O 1
ATOM 716 N N . GLU A 1 92 ? 9.581 1.081 -13.748 1.00 95.56 92 GLU A N 1
ATOM 717 C CA . GLU A 1 92 ? 8.638 -0.015 -13.518 1.00 95.56 92 GLU A CA 1
ATOM 718 C C . GLU A 1 92 ? 8.628 -0.456 -12.049 1.00 95.56 92 GLU A C 1
ATOM 720 O O . GLU A 1 92 ? 7.563 -0.571 -11.446 1.00 95.56 92 GLU A O 1
ATOM 725 N N . GLN A 1 93 ? 9.801 -0.598 -11.425 1.00 96.12 93 GLN A N 1
ATOM 726 C CA . GLN A 1 93 ? 9.904 -0.889 -9.991 1.00 96.12 93 GLN A CA 1
ATOM 727 C C . GLN A 1 93 ? 9.210 0.173 -9.137 1.00 96.12 93 GLN A C 1
ATOM 729 O O . GLN A 1 93 ? 8.456 -0.174 -8.231 1.00 96.12 93 GLN A O 1
ATOM 734 N N . GLN A 1 94 ? 9.401 1.456 -9.455 1.00 96.88 94 GLN A N 1
ATOM 735 C CA . GLN A 1 94 ? 8.711 2.545 -8.767 1.00 96.88 94 GLN A CA 1
ATOM 736 C C . GLN A 1 94 ? 7.196 2.427 -8.913 1.00 96.88 94 GLN A C 1
ATOM 738 O O . GLN A 1 94 ? 6.477 2.619 -7.940 1.00 96.88 94 GLN A O 1
ATOM 743 N N . ARG A 1 95 ? 6.681 2.094 -10.100 1.00 96.62 95 ARG A N 1
ATOM 744 C CA . ARG A 1 95 ? 5.236 1.910 -10.301 1.00 96.62 95 ARG A CA 1
ATOM 745 C C . ARG A 1 95 ? 4.687 0.759 -9.472 1.00 96.62 95 ARG A C 1
ATOM 747 O O . ARG A 1 95 ? 3.658 0.934 -8.823 1.00 96.62 95 ARG A O 1
ATOM 754 N N . VAL A 1 96 ? 5.382 -0.376 -9.463 1.00 97.06 96 VAL A N 1
ATOM 755 C CA . VAL A 1 96 ? 5.005 -1.531 -8.643 1.00 97.06 96 VAL A CA 1
ATOM 756 C C . VAL A 1 96 ? 5.021 -1.156 -7.164 1.00 97.06 96 VAL A C 1
ATOM 758 O O . VAL A 1 96 ? 4.043 -1.411 -6.474 1.00 97.06 96 VAL A O 1
ATOM 761 N N . GLU A 1 97 ? 6.071 -0.498 -6.675 1.00 96.19 97 GLU A N 1
ATOM 762 C CA . GLU A 1 97 ? 6.163 -0.060 -5.280 1.00 96.19 97 GLU A CA 1
ATOM 763 C C . GLU A 1 97 ? 5.041 0.919 -4.909 1.00 96.19 97 GLU A C 1
ATOM 765 O O . GLU A 1 97 ? 4.389 0.752 -3.880 1.00 96.19 97 GLU A O 1
ATOM 770 N N . GLN A 1 98 ? 4.754 1.902 -5.764 1.00 95.88 98 GLN A N 1
ATOM 771 C CA . GLN A 1 98 ? 3.647 2.833 -5.547 1.00 95.88 98 GLN A CA 1
ATOM 772 C C . GLN A 1 98 ? 2.300 2.105 -5.494 1.00 95.88 98 GLN A C 1
ATOM 774 O O . GLN A 1 98 ? 1.473 2.417 -4.638 1.00 95.88 98 GLN A O 1
ATOM 779 N N . GLU A 1 99 ? 2.076 1.117 -6.359 1.00 96.50 99 GLU A N 1
ATOM 780 C CA . GLU A 1 99 ? 0.853 0.316 -6.321 1.00 96.50 99 GLU A CA 1
ATOM 781 C C . GLU A 1 99 ? 0.772 -0.538 -5.051 1.00 96.50 99 GLU A C 1
ATOM 783 O O . GLU A 1 99 ? -0.266 -0.555 -4.394 1.00 96.50 99 GLU A O 1
ATOM 788 N N . GLN A 1 100 ? 1.875 -1.160 -4.631 1.00 94.31 100 GLN A N 1
ATOM 789 C CA . GLN A 1 100 ? 1.947 -1.904 -3.370 1.00 94.31 100 GLN A CA 1
ATOM 790 C C . GLN A 1 100 ? 1.638 -1.002 -2.166 1.00 94.31 100 GLN A C 1
ATOM 792 O O . GLN A 1 100 ? 0.858 -1.383 -1.296 1.00 94.31 100 GLN A O 1
ATOM 797 N N . ILE A 1 101 ? 2.174 0.222 -2.135 1.00 94.38 101 ILE A N 1
ATOM 798 C CA . ILE A 1 101 ? 1.876 1.209 -1.088 1.00 94.38 101 ILE A CA 1
ATOM 799 C C . ILE A 1 101 ? 0.388 1.583 -1.101 1.00 94.38 101 ILE A C 1
ATOM 801 O O . ILE A 1 101 ? -0.232 1.672 -0.038 1.00 94.38 101 ILE A O 1
ATOM 805 N N . ARG A 1 102 ? -0.211 1.786 -2.283 1.00 94.50 102 ARG A N 1
ATOM 806 C CA . ARG A 1 102 ? -1.646 2.092 -2.413 1.00 94.50 102 ARG A CA 1
ATOM 807 C C . ARG A 1 102 ? -2.513 0.949 -1.892 1.00 94.50 102 ARG A C 1
ATOM 809 O O . ARG A 1 102 ? -3.407 1.206 -1.087 1.00 94.50 102 ARG A O 1
ATOM 816 N N . VAL A 1 103 ? -2.215 -0.285 -2.296 1.00 93.88 103 VAL A N 1
ATOM 817 C CA . VAL A 1 103 ? -2.917 -1.493 -1.840 1.00 93.88 103 VAL A CA 1
ATOM 818 C C . VAL A 1 103 ? -2.760 -1.665 -0.329 1.00 93.88 103 VAL A C 1
ATOM 820 O O . VAL A 1 103 ? -3.754 -1.826 0.376 1.00 93.88 103 VAL A O 1
ATOM 823 N N . GLN A 1 104 ? -1.545 -1.540 0.210 1.00 92.25 104 GLN A N 1
ATOM 824 C CA . GLN A 1 104 ? -1.305 -1.648 1.650 1.00 92.25 104 GLN A CA 1
ATOM 825 C C . GLN A 1 104 ? -2.066 -0.575 2.438 1.00 92.25 104 GLN A C 1
ATOM 827 O O . GLN A 1 104 ? -2.641 -0.869 3.485 1.00 92.25 104 GLN A O 1
ATOM 832 N N . LYS A 1 105 ? -2.113 0.667 1.942 1.00 93.31 105 LYS A N 1
ATOM 833 C CA . LYS A 1 105 ? -2.884 1.748 2.570 1.00 93.31 105 LYS A CA 1
ATOM 834 C C . LYS A 1 105 ? -4.383 1.450 2.574 1.00 93.31 105 LYS A C 1
ATOM 836 O O . LYS A 1 105 ? -5.066 1.740 3.557 1.00 93.31 105 LYS A O 1
ATOM 841 N N . GLU A 1 106 ? -4.900 0.857 1.503 1.00 93.50 106 GLU A N 1
ATOM 842 C CA . GLU A 1 106 ? -6.295 0.427 1.432 1.00 93.50 106 GLU A CA 1
ATOM 843 C C . GLU A 1 106 ? -6.603 -0.684 2.443 1.00 93.50 106 GLU A C 1
ATOM 845 O O . GLU A 1 106 ? -7.571 -0.560 3.199 1.00 93.50 106 GLU A O 1
ATOM 850 N N . VAL A 1 107 ? -5.755 -1.716 2.520 1.00 93.81 107 VAL A N 1
ATOM 851 C CA . VAL A 1 107 ? -5.873 -2.792 3.518 1.00 93.81 107 VAL A CA 1
ATOM 852 C C . VAL A 1 107 ? -5.860 -2.205 4.927 1.00 93.81 107 VAL A C 1
ATOM 854 O O . VAL A 1 107 ? -6.767 -2.477 5.711 1.00 93.81 107 VAL A O 1
ATOM 857 N N . THR A 1 108 ? -4.907 -1.323 5.231 1.00 94.25 108 THR A N 1
ATOM 858 C CA . THR A 1 108 ? -4.818 -0.632 6.523 1.00 94.25 108 THR A CA 1
ATOM 859 C C . THR A 1 108 ? -6.098 0.136 6.846 1.00 94.25 108 THR A C 1
ATOM 861 O O . THR A 1 108 ? -6.664 -0.033 7.926 1.00 94.25 108 THR A O 1
ATOM 864 N N . ARG A 1 109 ? -6.608 0.944 5.908 1.00 93.88 109 ARG A N 1
ATOM 865 C CA . ARG A 1 109 ? -7.857 1.695 6.102 1.00 93.88 109 ARG A CA 1
ATOM 866 C C . ARG A 1 109 ? -9.031 0.762 6.393 1.00 93.88 109 ARG A C 1
ATOM 868 O O . ARG A 1 109 ? -9.823 1.044 7.289 1.00 93.88 109 ARG A O 1
ATOM 875 N N . ASN A 1 110 ? -9.137 -0.335 5.649 1.00 94.25 110 ASN A N 1
ATOM 876 C CA . ASN A 1 110 ? -10.212 -1.304 5.814 1.00 94.25 110 ASN A CA 1
ATOM 877 C C . ASN A 1 110 ? -10.108 -2.021 7.169 1.00 94.25 110 ASN A C 1
ATOM 879 O O . ASN A 1 110 ? -11.114 -2.143 7.859 1.00 94.25 110 ASN A O 1
ATOM 883 N N . VAL A 1 111 ? -8.906 -2.413 7.602 1.00 94.31 111 VAL A N 1
ATOM 884 C CA . VAL A 1 111 ? -8.679 -3.013 8.928 1.00 94.31 111 VAL A CA 1
ATOM 885 C C . VAL A 1 111 ? -9.095 -2.049 10.042 1.00 94.31 111 VAL A C 1
ATOM 887 O O . VAL A 1 111 ? -9.837 -2.441 10.942 1.00 94.31 111 VAL A O 1
ATOM 890 N N . ILE A 1 112 ? -8.683 -0.779 9.975 1.00 94.06 112 ILE A N 1
ATOM 891 C CA . ILE A 1 112 ? -9.056 0.232 10.979 1.00 94.06 112 ILE A CA 1
ATOM 892 C C . ILE A 1 112 ? -10.580 0.430 11.008 1.00 94.06 112 ILE A C 1
ATOM 894 O O . ILE A 1 112 ? -11.172 0.481 12.089 1.00 94.06 112 ILE A O 1
ATOM 898 N N . ALA A 1 113 ? -11.233 0.474 9.843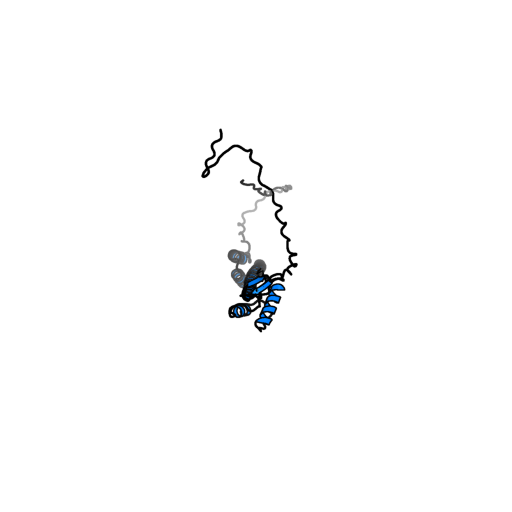 1.00 93.44 113 ALA A N 1
ATOM 899 C CA . ALA A 1 113 ? -12.687 0.584 9.749 1.00 93.44 113 ALA A CA 1
ATOM 900 C C . ALA A 1 113 ? -13.408 -0.627 10.369 1.00 93.44 113 ALA A C 1
ATOM 902 O O . ALA A 1 113 ? -14.397 -0.454 11.084 1.00 93.44 113 ALA A O 1
ATOM 903 N N . GLU A 1 114 ? -12.905 -1.848 10.167 1.00 94.44 114 GLU A N 1
ATOM 904 C CA . GLU A 1 114 ? -13.474 -3.046 10.796 1.00 94.44 114 GLU A CA 1
ATOM 905 C C . GLU A 1 114 ? -13.266 -3.058 12.313 1.00 94.44 114 GLU A C 1
ATOM 907 O O . GLU A 1 114 ? -14.191 -3.379 13.065 1.00 94.44 114 GLU A O 1
ATOM 912 N N . LEU A 1 115 ? -12.094 -2.633 12.795 1.00 93.69 115 LEU A N 1
ATOM 913 C CA . LEU A 1 115 ? -11.865 -2.442 14.229 1.00 93.69 115 LEU A CA 1
ATOM 914 C C . LEU A 1 115 ? -12.860 -1.425 14.803 1.00 93.69 115 LEU A C 1
ATOM 916 O O . LEU A 1 115 ? -13.412 -1.639 15.886 1.00 93.69 115 LEU A O 1
ATOM 920 N N . GLN A 1 116 ? -13.137 -0.337 14.080 1.00 92.31 116 GLN A N 1
ATOM 921 C CA . GLN A 1 116 ? -14.111 0.678 14.485 1.00 92.31 116 GLN A CA 1
ATOM 922 C C . GLN A 1 116 ? -15.542 0.125 14.496 1.00 92.31 116 GLN A C 1
ATOM 924 O O . GLN A 1 116 ? -16.275 0.353 15.462 1.00 92.31 116 GLN A O 1
ATOM 929 N N . ARG A 1 117 ? -15.931 -0.669 13.490 1.00 92.50 117 ARG A N 1
ATOM 930 C CA . ARG A 1 117 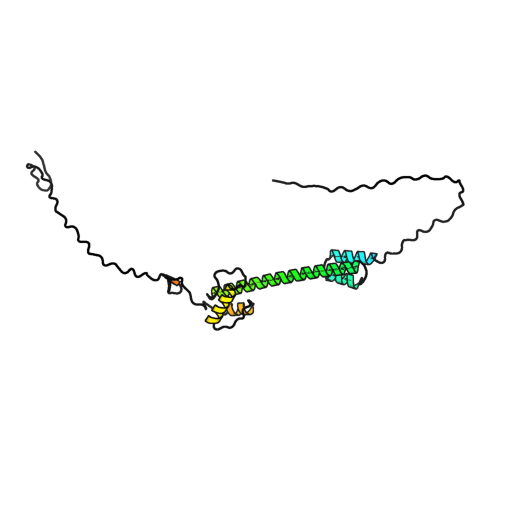? -17.221 -1.381 13.455 1.00 92.50 117 ARG A CA 1
ATOM 931 C C . ARG A 1 117 ? -17.374 -2.313 14.658 1.00 92.50 117 ARG A C 1
ATOM 933 O O . ARG A 1 117 ? -18.424 -2.314 15.305 1.00 92.50 117 ARG A O 1
ATOM 940 N N . ALA A 1 118 ? -16.308 -3.028 15.015 1.00 93.75 118 ALA A N 1
ATOM 941 C CA . ALA A 1 118 ? -16.243 -3.866 16.209 1.00 93.75 118 ALA A CA 1
ATOM 942 C C . ALA A 1 118 ? -16.249 -3.054 17.525 1.00 93.75 118 ALA A C 1
ATOM 944 O O . ALA A 1 118 ? -16.305 -3.631 18.613 1.00 93.75 118 ALA A O 1
ATOM 945 N N . GLY A 1 119 ? -16.221 -1.720 17.458 1.00 92.38 119 GLY A N 1
ATOM 946 C CA . GLY A 1 119 ? -16.206 -0.816 18.609 1.00 92.38 119 GLY A CA 1
ATOM 947 C C . GLY A 1 119 ? -14.842 -0.680 19.285 1.00 92.38 119 GLY A C 1
ATOM 948 O O . GLY A 1 119 ? -14.768 -0.101 20.363 1.00 92.38 119 GLY A O 1
ATOM 949 N N . CYS A 1 120 ? -13.788 -1.241 18.690 1.00 93.56 120 CYS A N 1
ATOM 950 C CA . CYS A 1 120 ? -12.422 -1.229 19.215 1.00 93.56 120 CYS A CA 1
ATOM 951 C C . CYS A 1 120 ? -11.535 -0.173 18.538 1.00 93.56 120 CYS A C 1
ATOM 953 O O . CYS A 1 120 ? -10.492 0.182 19.081 1.00 93.56 120 CYS A O 1
ATOM 955 N N . GLY A 1 121 ? -11.924 0.284 17.346 1.00 89.38 121 GLY A N 1
ATOM 956 C CA . GLY A 1 121 ? -11.161 1.191 16.492 1.00 89.38 121 GLY A CA 1
ATOM 957 C C . GLY A 1 121 ? -11.140 2.643 16.974 1.00 89.38 121 GLY A C 1
ATOM 958 O O . GLY A 1 121 ? -11.987 3.040 17.780 1.00 89.38 121 GLY A O 1
ATOM 959 N N . PRO A 1 122 ? -10.186 3.436 16.469 1.00 86.31 122 PRO A N 1
ATOM 960 C CA . PRO A 1 122 ? -10.108 4.861 16.749 1.00 86.31 122 PRO A CA 1
ATOM 961 C C . PRO A 1 122 ? -11.220 5.637 16.025 1.00 86.31 122 PRO A C 1
ATOM 963 O O . PRO A 1 122 ? -11.933 5.101 15.177 1.00 86.31 122 PRO A O 1
ATOM 966 N N . GLU A 1 123 ? -11.390 6.917 16.366 1.00 78.06 123 GLU A N 1
ATOM 967 C CA . GLU A 1 123 ? -12.388 7.777 15.712 1.00 78.06 123 GLU A CA 1
ATOM 968 C C . GLU A 1 123 ? -11.987 8.170 14.273 1.00 78.06 123 GLU A C 1
ATOM 970 O O . GLU A 1 123 ? -12.862 8.503 13.474 1.00 78.06 123 GLU A O 1
ATOM 975 N N . ASN A 1 124 ? -10.695 8.103 13.921 1.00 75.00 124 ASN A N 1
ATOM 976 C CA . ASN A 1 124 ? -10.151 8.434 12.600 1.00 75.00 124 ASN A CA 1
ATOM 977 C C . ASN A 1 124 ? -9.723 7.193 11.795 1.00 75.00 124 ASN A C 1
ATOM 979 O O . ASN A 1 124 ? -9.089 6.280 12.310 1.00 75.00 124 ASN A O 1
ATOM 983 N N . THR A 1 125 ? -10.009 7.206 10.491 1.00 73.56 125 THR A N 1
ATOM 984 C CA . THR A 1 125 ? -9.610 6.169 9.520 1.00 73.56 125 THR A CA 1
ATOM 985 C C . THR A 1 125 ? -8.779 6.785 8.389 1.00 73.56 125 THR A C 1
ATOM 987 O O . THR A 1 125 ? -9.119 6.668 7.211 1.00 73.56 125 THR A O 1
ATOM 990 N N . ASP A 1 126 ? -7.709 7.496 8.737 1.00 73.38 126 ASP A N 1
ATOM 991 C CA . ASP A 1 126 ? -6.773 8.152 7.801 1.00 73.38 126 ASP A CA 1
ATOM 992 C C . ASP A 1 126 ? -5.973 7.163 6.922 1.00 73.38 126 ASP A C 1
ATOM 994 O O . ASP A 1 126 ? -5.333 7.556 5.941 1.00 73.38 126 ASP A O 1
ATOM 998 N N . GLY A 1 127 ? -6.087 5.864 7.208 1.00 77.88 127 GLY A N 1
ATOM 999 C CA . GLY A 1 127 ? -5.436 4.792 6.459 1.00 77.88 127 GLY A CA 1
ATOM 1000 C C . GLY A 1 127 ? -3.968 4.622 6.835 1.00 77.88 127 GLY A C 1
ATOM 1001 O O . GLY A 1 127 ? -3.228 3.981 6.095 1.00 77.88 127 GLY A O 1
ATOM 1002 N N . GLU A 1 128 ? -3.544 5.187 7.964 1.00 87.31 128 GLU A N 1
ATOM 1003 C CA . GLU A 1 128 ? -2.200 5.012 8.496 1.00 87.31 128 GLU A CA 1
ATOM 1004 C C . GLU A 1 128 ? -2.222 4.048 9.677 1.00 87.31 128 GLU A C 1
ATOM 1006 O O . GLU A 1 128 ? -3.054 4.142 10.580 1.00 87.31 128 GLU A O 1
ATOM 1011 N N . TRP A 1 129 ? -1.289 3.100 9.673 1.00 91.69 129 TRP A N 1
ATOM 1012 C CA . TRP A 1 129 ? -1.115 2.198 10.798 1.00 91.69 129 TRP A CA 1
ATOM 1013 C C . TRP A 1 129 ? -0.209 2.866 11.829 1.00 91.69 129 TRP A C 1
ATOM 1015 O O . TRP A 1 129 ? 1.011 2.870 11.692 1.00 91.69 129 TRP A O 1
ATOM 1025 N N . ASN A 1 130 ? -0.826 3.487 12.830 1.00 90.62 130 ASN A N 1
ATOM 1026 C CA . ASN A 1 130 ? -0.155 4.223 13.900 1.00 90.62 130 ASN A CA 1
ATOM 1027 C C . ASN A 1 130 ? -0.420 3.577 15.276 1.00 90.62 130 ASN A C 1
ATOM 1029 O O . ASN A 1 130 ? -1.093 2.547 15.384 1.00 90.62 130 ASN A O 1
ATOM 1033 N N . ASP A 1 131 ? 0.089 4.192 16.346 1.00 91.50 131 ASP A N 1
ATOM 1034 C CA . ASP A 1 131 ? -0.084 3.707 17.723 1.00 91.50 131 ASP A CA 1
ATOM 1035 C C . ASP A 1 131 ? -1.560 3.554 18.124 1.00 91.50 131 ASP A C 1
ATOM 1037 O O . ASP A 1 131 ? -1.917 2.640 18.867 1.00 91.50 131 ASP A O 1
ATOM 1041 N N . SER A 1 132 ? -2.434 4.429 17.615 1.00 90.88 132 SER A N 1
ATOM 1042 C CA . SER A 1 132 ? -3.875 4.371 17.877 1.00 90.88 132 SER A CA 1
ATOM 1043 C C . SER A 1 132 ? -4.494 3.120 17.247 1.00 90.88 132 SER A C 1
ATOM 1045 O O . SER A 1 132 ? -5.166 2.350 17.933 1.00 90.88 132 SER A O 1
ATOM 1047 N N . ALA A 1 133 ? -4.190 2.858 15.970 1.00 92.38 133 ALA A N 1
ATOM 1048 C CA . ALA A 1 133 ? -4.635 1.659 15.258 1.00 92.38 133 ALA A CA 1
ATOM 1049 C C . ALA A 1 133 ? -4.097 0.366 15.900 1.00 92.38 133 ALA A C 1
ATOM 1051 O O . ALA A 1 133 ? -4.858 -0.576 16.138 1.00 92.38 133 ALA A O 1
ATOM 1052 N N . SER A 1 134 ? -2.812 0.351 16.267 1.00 92.94 134 SER A N 1
ATOM 1053 C CA . SER A 1 134 ? -2.181 -0.784 16.955 1.00 92.94 134 SER A CA 1
ATOM 1054 C C . SER A 1 134 ? -2.857 -1.077 18.297 1.00 92.94 134 SER A C 1
ATOM 1056 O O . SER A 1 134 ? -3.225 -2.214 18.589 1.00 92.94 134 SER A O 1
ATOM 1058 N N . LYS A 1 135 ? -3.125 -0.040 19.095 1.00 92.81 135 LYS A N 1
ATOM 1059 C CA . LYS A 1 135 ? -3.811 -0.174 20.387 1.00 92.81 135 LYS A CA 1
ATOM 1060 C C . LYS A 1 135 ? -5.262 -0.633 20.242 1.00 92.81 135 LYS A C 1
ATOM 1062 O O . LYS A 1 135 ? -5.763 -1.389 21.076 1.00 92.81 135 LYS A O 1
ATOM 1067 N N . SER A 1 136 ? -5.942 -0.219 19.177 1.00 92.81 136 SER A N 1
ATOM 1068 C CA . SER A 1 136 ? -7.268 -0.731 18.830 1.00 92.81 136 SER A CA 1
ATOM 1069 C C . SER A 1 136 ? -7.258 -2.228 18.535 1.00 92.81 136 SER A C 1
ATOM 1071 O O . SER A 1 136 ? -8.169 -2.938 18.969 1.00 92.81 136 SER A O 1
ATOM 1073 N N . LEU A 1 137 ? -6.215 -2.731 17.868 1.00 94.56 137 LEU A N 1
ATOM 1074 C CA . LEU A 1 137 ? -6.042 -4.165 17.652 1.00 94.56 137 LEU A CA 1
ATOM 1075 C C . LEU A 1 137 ? -5.753 -4.915 18.959 1.00 94.56 137 LEU A C 1
ATOM 1077 O O . LEU A 1 137 ? -6.304 -5.991 19.182 1.00 94.56 137 LEU A O 1
ATOM 1081 N N . GLU A 1 138 ? -4.952 -4.350 19.861 1.00 94.00 138 GLU A N 1
ATOM 1082 C CA . GLU A 1 138 ? -4.716 -4.936 21.189 1.00 94.00 138 GLU A CA 1
ATOM 1083 C C . GLU A 1 138 ? -6.008 -5.043 22.011 1.00 94.00 138 GLU A C 1
ATOM 1085 O O . GLU A 1 138 ? -6.283 -6.082 22.621 1.00 94.00 138 GLU A O 1
ATOM 1090 N N . LEU A 1 139 ? -6.834 -3.991 22.004 1.00 93.88 139 LEU A N 1
ATOM 1091 C CA . LEU A 1 139 ? -8.152 -4.001 22.642 1.00 93.88 139 LEU A CA 1
ATOM 1092 C C . LEU A 1 139 ? -9.054 -5.068 22.023 1.00 93.88 139 LEU A C 1
ATOM 1094 O O . LEU A 1 139 ? -9.682 -5.840 22.752 1.00 93.88 139 LEU A O 1
ATOM 1098 N N . TYR A 1 140 ? -9.073 -5.156 20.694 1.00 94.75 140 TYR A N 1
ATOM 1099 C CA . TYR A 1 140 ? -9.804 -6.199 19.991 1.00 94.75 140 TYR A CA 1
ATOM 1100 C C . TYR A 1 140 ? -9.333 -7.591 20.422 1.00 94.75 140 TYR A C 1
ATOM 1102 O O . TYR A 1 140 ? -10.146 -8.400 20.860 1.00 94.75 140 TYR A O 1
ATOM 1110 N N . ASN A 1 141 ? -8.024 -7.853 20.398 1.00 94.88 141 ASN A N 1
ATOM 1111 C CA . ASN A 1 141 ? -7.433 -9.125 20.813 1.00 94.88 141 ASN A CA 1
ATOM 1112 C C . ASN A 1 141 ? -7.810 -9.495 22.252 1.00 94.88 141 ASN A C 1
ATOM 1114 O O . ASN A 1 141 ? -8.179 -10.639 22.528 1.00 94.88 141 ASN A O 1
ATOM 1118 N N . LYS A 1 142 ? -7.812 -8.518 23.163 1.00 94.31 142 LYS A N 1
ATOM 1119 C CA . LYS A 1 142 ? -8.222 -8.706 24.558 1.00 94.31 142 LYS A CA 1
ATOM 1120 C C . LYS A 1 142 ? -9.689 -9.127 24.693 1.00 94.31 142 LYS A C 1
ATOM 1122 O O . LYS A 1 142 ? -9.993 -10.009 25.495 1.00 94.31 142 LYS A O 1
ATOM 1127 N N . HIS A 1 143 ? -10.594 -8.506 23.939 1.00 94.12 143 HIS A N 1
ATOM 1128 C CA . HIS A 1 143 ? -12.037 -8.742 24.057 1.00 94.12 143 HIS A CA 1
ATOM 1129 C C . HIS A 1 143 ? -12.534 -9.926 23.209 1.00 94.12 143 HIS A C 1
ATOM 1131 O O . HIS A 1 143 ? -13.365 -10.703 23.678 1.00 94.12 143 HIS A O 1
ATOM 1137 N N . ALA A 1 144 ? -11.981 -10.122 22.011 1.00 93.94 144 ALA A N 1
ATOM 1138 C CA . ALA A 1 144 ? -12.268 -11.257 21.131 1.00 93.94 144 ALA A CA 1
ATOM 1139 C C . ALA A 1 144 ? -11.492 -12.531 21.503 1.00 93.94 144 ALA A C 1
ATOM 1141 O O . ALA A 1 144 ? -11.778 -13.597 20.954 1.00 93.94 144 ALA A O 1
ATOM 1142 N N . LYS A 1 145 ? -10.522 -12.434 22.428 1.00 93.50 145 LYS A N 1
ATOM 1143 C CA . LYS A 1 145 ? -9.576 -13.505 22.792 1.00 93.50 145 LYS A CA 1
ATOM 1144 C C . LYS A 1 145 ? -8.784 -14.021 21.581 1.00 93.50 145 LYS A C 1
ATOM 1146 O O . LYS A 1 145 ? -8.516 -15.216 21.468 1.00 93.50 145 LYS A O 1
ATOM 1151 N N . THR A 1 146 ? -8.427 -13.116 20.673 1.00 92.38 146 THR A N 1
ATOM 1152 C CA . THR A 1 146 ? -7.615 -13.391 19.480 1.00 92.38 146 THR A CA 1
ATOM 1153 C C . THR A 1 146 ? -6.158 -12.992 19.700 1.00 92.38 146 THR A C 1
ATOM 1155 O O . THR A 1 146 ? -5.801 -12.401 20.720 1.00 92.38 146 THR A O 1
ATOM 1158 N N . LYS A 1 147 ? -5.294 -13.365 18.753 1.00 92.00 147 LYS A N 1
ATOM 1159 C CA . LYS A 1 147 ? -3.848 -13.115 18.794 1.00 92.00 147 LYS A CA 1
ATOM 1160 C C . LYS A 1 147 ? -3.341 -12.644 17.431 1.00 92.00 147 LYS A C 1
ATOM 1162 O O . LYS A 1 147 ? -2.441 -13.253 16.865 1.00 92.00 147 LYS A O 1
ATOM 1167 N N . PHE A 1 148 ? -3.970 -11.613 16.880 1.00 91.50 148 PHE A N 1
ATOM 1168 C CA . PHE A 1 148 ? -3.476 -10.996 15.653 1.00 91.50 148 PHE A CA 1
ATOM 1169 C C . PHE A 1 148 ? -2.158 -10.262 15.914 1.00 91.50 148 PHE A C 1
ATOM 1171 O O . PHE A 1 148 ? -2.000 -9.651 16.975 1.00 91.50 148 PHE A O 1
ATOM 1178 N N . ASP A 1 149 ? -1.229 -10.352 14.966 1.00 84.62 149 ASP A N 1
ATOM 1179 C CA . ASP A 1 149 ? 0.026 -9.605 14.987 1.00 84.62 149 ASP A CA 1
ATOM 1180 C C . ASP A 1 149 ? -0.201 -8.104 14.752 1.00 84.62 149 ASP A C 1
ATOM 1182 O O . ASP A 1 149 ? -1.271 -7.682 14.327 1.00 84.62 149 ASP A O 1
ATOM 1186 N N . ALA A 1 150 ? 0.807 -7.285 15.051 1.00 82.62 150 ALA A N 1
ATOM 1187 C CA . ALA A 1 150 ? 0.706 -5.830 14.976 1.00 82.62 150 ALA A CA 1
ATOM 1188 C C . ALA A 1 150 ? 0.790 -5.259 13.543 1.00 82.62 150 ALA A C 1
ATOM 1190 O O . ALA A 1 150 ? 1.025 -4.062 13.412 1.00 82.62 150 ALA A O 1
ATOM 1191 N N . SER A 1 151 ? 0.642 -6.066 12.483 1.00 88.12 151 SER A N 1
ATOM 1192 C CA . SER A 1 151 ? 0.753 -5.613 11.091 1.00 88.12 151 SER A CA 1
ATOM 1193 C C . SER A 1 151 ? -0.558 -5.803 10.311 1.00 88.12 151 SER A C 1
ATOM 1195 O O . SER A 1 151 ? -1.070 -6.921 10.231 1.00 88.12 151 SER A O 1
ATOM 1197 N N . PRO A 1 152 ? -1.115 -4.752 9.679 1.00 92.12 152 PRO A N 1
ATOM 1198 C CA . PRO A 1 152 ? -2.357 -4.856 8.921 1.00 92.12 152 PRO A CA 1
ATOM 1199 C C . PRO A 1 152 ? -2.156 -5.696 7.658 1.00 92.12 152 PRO A C 1
ATOM 1201 O O . PRO A 1 152 ? -1.331 -5.382 6.799 1.00 92.12 152 PRO A O 1
ATOM 1204 N N . ASN A 1 153 ? -2.950 -6.755 7.525 1.00 93.50 153 ASN A N 1
ATOM 1205 C CA . 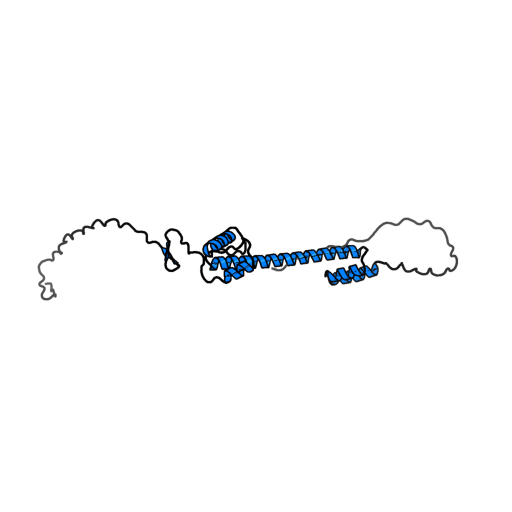ASN A 1 153 ? -2.875 -7.685 6.406 1.00 93.50 153 ASN A CA 1
ATOM 1206 C C . ASN A 1 153 ? -4.267 -8.206 6.011 1.00 93.50 153 ASN A C 1
ATOM 1208 O O . ASN A 1 153 ? -5.243 -8.071 6.754 1.00 93.50 153 ASN A O 1
ATOM 1212 N N . GLU A 1 154 ? -4.355 -8.816 4.829 1.00 93.06 154 GLU A N 1
ATOM 1213 C CA . GLU A 1 154 ? -5.628 -9.281 4.266 1.00 93.06 154 GLU A CA 1
ATOM 1214 C C . GLU A 1 154 ? -6.268 -10.409 5.095 1.00 93.06 154 GLU A C 1
ATOM 1216 O O . GLU A 1 154 ? -7.489 -10.482 5.221 1.00 93.06 154 GLU A O 1
ATOM 1221 N N . GLN A 1 155 ? -5.456 -11.266 5.725 1.00 91.94 155 GLN A N 1
ATOM 1222 C CA . GLN A 1 155 ? -5.954 -12.346 6.585 1.00 91.94 155 GLN A CA 1
ATOM 1223 C C . GLN A 1 155 ? -6.624 -11.796 7.848 1.00 91.94 155 GLN A C 1
ATOM 1225 O O . GLN A 1 155 ? -7.693 -12.262 8.244 1.00 91.94 155 GLN A O 1
ATOM 1230 N N . MET A 1 156 ? -6.027 -10.771 8.457 1.00 92.62 156 MET A N 1
ATOM 1231 C CA . MET A 1 156 ? -6.606 -10.042 9.576 1.00 92.62 156 MET A CA 1
ATOM 1232 C C . MET A 1 156 ? -7.912 -9.374 9.150 1.00 92.62 156 MET A C 1
ATOM 1234 O O . MET A 1 156 ? -8.915 -9.526 9.841 1.00 92.62 156 MET A O 1
ATOM 1238 N N . LEU A 1 157 ? -7.935 -8.694 7.997 1.00 94.50 157 LEU A N 1
ATOM 1239 C CA . LEU A 1 157 ? -9.146 -8.056 7.478 1.00 94.50 157 LEU A CA 1
ATOM 1240 C C . LEU A 1 157 ? -10.292 -9.063 7.302 1.00 94.50 157 LEU A C 1
ATOM 1242 O O . LEU A 1 157 ? -11.413 -8.807 7.744 1.00 94.50 157 LEU A O 1
ATOM 1246 N N . ALA A 1 158 ? -10.010 -10.220 6.702 1.00 94.00 158 ALA A N 1
ATOM 1247 C CA . ALA A 1 158 ? -10.990 -11.288 6.534 1.00 94.00 158 ALA A CA 1
ATOM 1248 C C . ALA A 1 158 ? -11.519 -11.801 7.886 1.00 94.00 158 ALA A C 1
ATOM 1250 O O . ALA A 1 158 ? -12.731 -11.907 8.076 1.00 94.00 158 ALA A O 1
ATOM 1251 N N . ALA A 1 159 ? -10.633 -12.043 8.854 1.00 92.56 159 ALA A N 1
ATOM 1252 C CA . ALA A 1 159 ? -11.018 -12.544 10.171 1.00 92.56 159 ALA A CA 1
ATOM 1253 C C . ALA A 1 159 ? -11.794 -11.512 11.015 1.00 92.56 159 ALA A C 1
ATOM 1255 O O . ALA A 1 159 ? -12.661 -11.880 11.810 1.00 92.56 159 ALA A O 1
ATOM 1256 N N . LEU A 1 160 ? -11.513 -10.214 10.846 1.00 93.50 160 LEU A N 1
ATOM 1257 C CA . LEU A 1 160 ? -12.291 -9.138 11.466 1.00 93.50 160 LEU A CA 1
ATOM 1258 C C . LEU A 1 160 ? -13.708 -9.055 10.876 1.00 93.50 160 LEU A C 1
ATOM 1260 O O . LEU A 1 160 ? -14.664 -8.818 11.616 1.00 93.50 160 LEU A O 1
ATOM 1264 N N . ARG A 1 161 ? -13.859 -9.289 9.566 1.00 93.31 161 ARG A N 1
ATOM 1265 C CA . ARG A 1 161 ? -15.162 -9.298 8.877 1.00 93.31 161 ARG A CA 1
ATOM 1266 C C . ARG A 1 161 ? -16.049 -10.478 9.259 1.00 93.31 161 ARG A C 1
ATOM 1268 O O . ARG A 1 161 ? -17.262 -10.326 9.263 1.00 93.31 161 ARG A O 1
ATOM 1275 N N . GLU A 1 162 ? -15.468 -11.620 9.617 1.00 92.38 162 GLU A N 1
ATOM 1276 C CA . GLU A 1 162 ? -16.222 -12.801 10.066 1.00 92.38 162 GLU A CA 1
ATOM 1277 C C . GLU A 1 162 ? -16.908 -12.591 11.429 1.00 92.38 162 GLU A C 1
ATOM 1279 O O . GLU A 1 162 ? -17.850 -13.296 11.788 1.00 92.38 162 GLU A O 1
ATOM 1284 N N . ARG A 1 163 ? -16.455 -11.611 12.220 1.00 88.56 163 ARG A N 1
ATOM 1285 C CA . ARG A 1 163 ? -17.082 -11.286 13.503 1.00 88.56 163 ARG A CA 1
ATOM 1286 C C . ARG A 1 163 ? -18.207 -10.273 13.320 1.00 88.56 163 ARG A C 1
ATOM 1288 O O . ARG A 1 163 ? -17.982 -9.085 13.072 1.00 88.56 163 ARG A O 1
ATOM 1295 N N . ASP A 1 164 ? -19.429 -10.736 13.544 1.00 85.50 164 ASP A N 1
ATOM 1296 C CA . ASP A 1 164 ? -20.611 -9.884 13.577 1.00 85.50 164 ASP A CA 1
ATOM 1297 C C . ASP A 1 164 ? -20.739 -9.119 14.903 1.00 85.50 164 ASP A C 1
ATOM 1299 O O . ASP A 1 164 ? -20.509 -9.649 15.991 1.00 85.50 164 ASP A O 1
ATOM 1303 N N . GLY A 1 165 ? -21.161 -7.855 14.816 1.00 84.94 165 GLY A N 1
ATOM 1304 C CA . GLY A 1 165 ? -21.457 -7.015 15.981 1.00 84.94 165 GLY A CA 1
ATOM 1305 C C . GLY A 1 165 ? -20.246 -6.357 16.656 1.00 84.94 165 GLY A C 1
ATOM 1306 O O . GLY A 1 165 ? -19.121 -6.382 16.159 1.00 84.94 165 GLY A O 1
ATOM 1307 N N . ARG A 1 166 ? -20.500 -5.692 17.795 1.00 91.19 166 ARG A N 1
ATOM 1308 C CA . ARG A 1 166 ? -19.443 -5.066 18.606 1.00 91.19 166 ARG A CA 1
ATOM 1309 C C . ARG A 1 166 ? -18.734 -6.114 19.454 1.00 91.19 166 ARG A C 1
ATOM 1311 O O . ARG A 1 166 ? -19.378 -6.910 20.130 1.00 91.19 166 ARG A O 1
ATOM 1318 N N . VAL A 1 167 ? -17.412 -6.031 19.475 1.00 93.75 167 VAL A N 1
ATOM 1319 C CA . VAL A 1 167 ? -16.516 -6.816 20.326 1.00 93.75 167 VAL A CA 1
ATOM 1320 C C . VAL A 1 167 ? -16.133 -6.020 21.573 1.00 93.75 167 VAL A C 1
ATOM 1322 O O . VAL A 1 167 ? -16.164 -6.552 22.682 1.00 93.75 167 VAL A O 1
ATOM 1325 N N . CYS A 1 168 ? -15.789 -4.741 21.412 1.00 92.75 168 CYS A N 1
ATOM 1326 C CA . CYS A 1 168 ? -15.380 -3.896 22.530 1.00 92.75 168 CYS A CA 1
ATOM 1327 C C . CYS A 1 168 ? -16.586 -3.222 23.214 1.00 92.75 168 CYS A C 1
ATOM 1329 O O . CYS A 1 168 ? -17.550 -2.833 22.543 1.00 92.75 168 CYS A O 1
ATOM 1331 N N . PRO A 1 169 ? -16.554 -3.066 24.553 1.00 88.94 169 PRO A N 1
ATOM 1332 C CA . PRO A 1 169 ? -17.636 -2.442 25.306 1.00 88.94 169 PRO A CA 1
ATOM 1333 C C . PRO A 1 169 ? -17.734 -0.937 25.017 1.00 88.94 169 PRO A C 1
ATOM 1335 O O . PRO A 1 169 ? -16.727 -0.253 24.835 1.00 88.94 169 PRO A O 1
ATOM 1338 N N . LEU A 1 170 ? -18.955 -0.394 25.043 1.00 88.00 170 LEU A N 1
ATOM 1339 C CA . LEU A 1 170 ? -19.168 1.050 24.939 1.00 88.00 170 LEU A CA 1
ATOM 1340 C C . LEU A 1 170 ? -18.611 1.759 26.178 1.00 88.00 170 LEU A C 1
ATOM 1342 O O . LEU A 1 170 ? -19.067 1.520 27.295 1.00 88.00 170 LEU A O 1
ATOM 1346 N N . THR A 1 171 ? -17.656 2.665 25.975 1.00 85.56 171 THR A N 1
ATOM 1347 C CA . THR A 1 171 ? -17.086 3.485 27.051 1.00 85.56 171 THR A CA 1
ATOM 1348 C C . THR A 1 171 ? -17.688 4.886 26.985 1.00 85.56 171 THR A C 1
ATOM 1350 O O . THR A 1 171 ? -17.475 5.618 26.022 1.00 85.56 171 THR A O 1
ATOM 1353 N N . CYS A 1 172 ? -18.469 5.263 27.998 1.00 89.12 172 CYS A N 1
ATOM 1354 C CA . CYS A 1 172 ? -19.090 6.585 28.066 1.00 89.12 172 CYS A CA 1
ATOM 1355 C C . CYS A 1 172 ? -18.169 7.617 28.722 1.00 89.12 172 CYS A C 1
ATOM 1357 O O . CYS A 1 172 ? -17.386 7.296 29.615 1.00 89.12 172 CYS A O 1
ATOM 1359 N N . ARG A 1 173 ? -18.314 8.885 28.318 1.00 87.62 173 ARG A N 1
ATOM 1360 C CA . ARG A 1 173 ? -17.648 10.014 28.984 1.00 87.62 173 ARG A CA 1
ATOM 1361 C C . ARG A 1 173 ? -18.078 10.113 30.461 1.00 87.62 173 ARG A C 1
ATOM 1363 O O . ARG A 1 173 ? -19.212 9.744 30.781 1.00 87.62 173 ARG A O 1
ATOM 1370 N N . PRO A 1 174 ? -17.228 10.647 31.359 1.00 91.81 174 PRO A N 1
ATOM 1371 C CA . PRO A 1 174 ? -17.588 10.838 32.763 1.00 91.81 174 PRO A CA 1
ATOM 1372 C C . PRO A 1 174 ? -18.911 11.600 32.935 1.00 91.81 174 PRO A C 1
ATOM 1374 O O . PRO A 1 174 ? -19.180 12.566 32.222 1.00 91.81 174 PRO A O 1
ATOM 1377 N N . GLY A 1 175 ? -19.746 11.158 33.879 1.00 89.62 175 GLY A N 1
ATOM 1378 C CA . GLY A 1 175 ? -21.096 11.700 34.083 1.00 89.62 175 GLY A CA 1
ATOM 1379 C C . GLY A 1 175 ? -22.174 11.076 33.190 1.00 89.62 175 GLY A C 1
ATOM 1380 O O . GLY A 1 175 ? -23.341 11.443 33.311 1.00 89.62 175 GLY A O 1
ATOM 1381 N N . PHE A 1 176 ? -21.813 10.112 32.341 1.00 93.44 176 PHE A N 1
ATOM 1382 C CA . PHE A 1 176 ? -22.734 9.291 31.562 1.00 93.44 176 PHE A CA 1
ATOM 1383 C C . PHE A 1 176 ? -22.525 7.812 31.899 1.00 93.44 176 PHE A C 1
ATOM 1385 O O . PHE A 1 176 ? -21.420 7.388 32.230 1.00 93.44 176 PHE A O 1
ATOM 1392 N N . ARG A 1 177 ? -23.589 7.015 31.805 1.00 91.12 177 ARG A N 1
ATOM 1393 C CA . ARG A 1 177 ? -23.544 5.552 31.935 1.00 91.12 177 ARG A CA 1
ATOM 1394 C C . ARG A 1 177 ? -24.123 4.896 30.688 1.00 91.12 177 ARG A C 1
ATOM 1396 O O . ARG A 1 177 ? -24.958 5.494 30.010 1.00 91.12 177 ARG A O 1
ATOM 1403 N N . VAL A 1 178 ? -23.715 3.663 30.410 1.00 92.56 178 VAL A N 1
ATOM 1404 C CA . VAL A 1 178 ? -24.293 2.872 29.318 1.00 92.56 178 VAL A CA 1
ATOM 1405 C C . VAL A 1 178 ? -25.692 2.404 29.723 1.00 92.56 178 VAL A C 1
ATOM 1407 O O . VAL A 1 178 ? -25.865 1.783 30.770 1.00 92.56 178 VAL A O 1
ATOM 1410 N N . GLN A 1 179 ? -26.692 2.689 28.893 1.00 91.81 179 GLN A N 1
ATOM 1411 C CA . GLN A 1 179 ? -28.059 2.191 29.022 1.00 91.81 179 GLN A CA 1
ATOM 1412 C C . GLN A 1 179 ? -28.624 1.932 27.619 1.00 91.81 179 GLN A C 1
ATOM 1414 O O . GLN A 1 179 ? -28.582 2.818 26.772 1.00 91.81 179 GLN A O 1
ATOM 1419 N N . ASN A 1 180 ? -29.124 0.718 27.353 1.00 85.69 180 ASN A N 1
ATOM 1420 C CA . ASN A 1 180 ? -29.665 0.304 26.044 1.00 85.69 180 ASN A CA 1
ATOM 1421 C C . ASN A 1 180 ? -28.744 0.643 24.855 1.00 85.69 180 ASN A C 1
ATOM 1423 O O . ASN A 1 180 ? -29.188 1.189 23.850 1.00 85.69 180 ASN A O 1
ATOM 1427 N N . ASN A 1 181 ? -27.446 0.346 24.986 1.00 83.44 181 ASN A N 1
ATOM 1428 C CA . ASN A 1 181 ? -26.431 0.634 23.966 1.00 83.44 181 ASN A CA 1
ATOM 1429 C C . ASN A 1 181 ? -26.250 2.142 23.648 1.00 83.44 181 ASN A C 1
ATOM 1431 O O . ASN A 1 181 ? -25.728 2.502 22.595 1.00 83.44 181 ASN A O 1
ATOM 1435 N N . ALA A 1 182 ? -26.645 3.030 24.567 1.00 87.25 182 ALA A N 1
ATOM 1436 C CA . ALA A 1 182 ? -26.443 4.473 24.475 1.00 87.25 182 ALA A CA 1
ATOM 1437 C C . ALA A 1 182 ? -25.842 5.039 25.769 1.00 87.25 182 ALA A C 1
ATOM 1439 O O . ALA A 1 182 ? -26.060 4.515 26.862 1.00 87.25 182 ALA A O 1
ATOM 1440 N N . CYS A 1 183 ? -25.090 6.132 25.657 1.00 92.06 183 CYS A N 1
ATOM 1441 C CA . CYS A 1 183 ? -24.595 6.863 26.819 1.00 92.06 183 CYS A CA 1
ATOM 1442 C C . CYS A 1 183 ? -25.663 7.843 27.307 1.00 92.06 183 CYS A C 1
ATOM 1444 O O . CYS A 1 183 ? -25.928 8.848 26.652 1.00 92.06 183 CYS A O 1
ATOM 1446 N N . VAL A 1 184 ? -26.255 7.569 28.469 1.00 93.31 184 VAL A N 1
ATOM 1447 C CA . VAL A 1 184 ? -27.261 8.434 29.103 1.00 93.31 184 VAL A CA 1
ATOM 1448 C C . VAL A 1 184 ? -26.662 9.162 30.300 1.00 93.31 184 VAL A C 1
ATOM 1450 O O . VAL A 1 184 ? -25.832 8.606 31.023 1.00 93.31 184 VAL A O 1
ATOM 1453 N N . ALA A 1 185 ? -27.061 10.416 30.511 1.00 92.38 185 ALA A N 1
ATOM 1454 C CA . ALA A 1 185 ? -26.551 11.221 31.615 1.00 92.38 185 ALA A CA 1
ATOM 1455 C C . ALA A 1 185 ? -26.922 10.586 32.963 1.00 92.38 185 ALA A C 1
ATOM 1457 O O . ALA A 1 185 ? -28.068 10.191 33.191 1.00 92.38 185 ALA A O 1
ATOM 1458 N N . ILE A 1 186 ? -25.951 10.500 33.870 1.00 89.94 186 ILE A N 1
ATOM 1459 C CA . ILE A 1 186 ? -26.198 10.104 35.253 1.00 89.94 186 ILE A CA 1
ATOM 1460 C C . ILE A 1 186 ? -26.903 11.294 35.917 1.00 89.94 186 ILE A C 1
ATOM 1462 O O . ILE A 1 186 ? -26.323 12.384 35.957 1.00 89.94 186 ILE A O 1
ATOM 1466 N N . PRO A 1 187 ? -28.145 11.134 36.412 1.00 85.56 187 PRO A N 1
ATOM 1467 C CA . PRO A 1 187 ? -28.857 12.230 37.049 1.00 85.56 187 PRO A CA 1
ATOM 1468 C C . PRO A 1 187 ? -28.035 12.736 38.236 1.00 85.56 187 PRO A C 1
ATOM 1470 O O . PRO A 1 187 ? -27.716 11.973 39.151 1.00 85.56 187 PRO A O 1
ATOM 1473 N N . ARG A 1 188 ? -27.670 14.024 38.212 1.00 79.50 188 ARG A N 1
ATOM 1474 C CA . ARG A 1 188 ? -27.034 14.669 39.363 1.00 79.50 188 ARG A CA 1
ATOM 1475 C C . ARG A 1 188 ? -28.068 14.695 40.478 1.00 79.50 188 ARG A C 1
ATOM 1477 O O . ARG A 1 188 ? -29.104 15.341 40.336 1.00 79.50 188 ARG A O 1
ATOM 1484 N N . GLN A 1 189 ? -27.805 13.981 41.566 1.00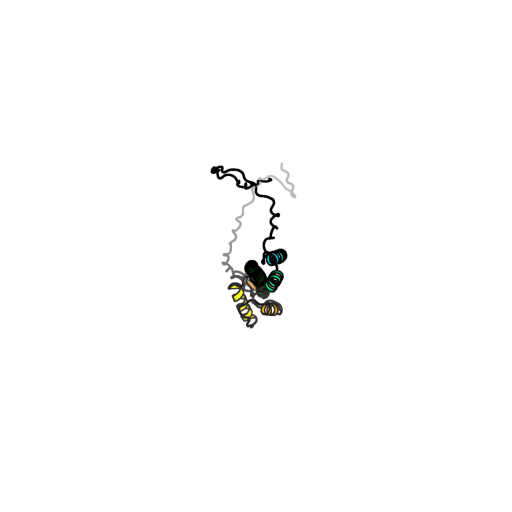 69.62 189 GLN A N 1
ATOM 1485 C CA . GLN A 1 189 ? -28.644 14.070 42.752 1.00 69.62 189 GLN A CA 1
ATOM 1486 C C . GLN A 1 189 ? -28.434 15.456 43.357 1.00 69.62 189 GLN A C 1
ATOM 1488 O O . GLN A 1 189 ? -27.462 15.706 44.064 1.00 69.62 189 GLN A O 1
ATOM 1493 N N . VAL A 1 190 ? -29.313 16.395 43.009 1.00 66.44 190 VAL A N 1
ATOM 1494 C CA . VAL A 1 190 ? -29.392 17.669 43.712 1.00 66.44 190 VAL A CA 1
ATOM 1495 C C . VAL A 1 190 ? -29.951 17.328 45.082 1.00 66.44 190 VAL A C 1
ATOM 1497 O O . VAL A 1 190 ? -31.127 16.990 45.205 1.00 66.44 190 VAL A O 1
ATOM 1500 N N . GLN A 1 191 ? -29.098 17.359 46.102 1.00 63.78 191 GLN A N 1
ATOM 1501 C CA . GLN A 1 191 ? -29.544 17.281 47.484 1.00 63.78 191 GLN A CA 1
ATOM 1502 C C . GLN A 1 191 ? -30.497 18.460 47.686 1.00 63.78 191 GLN A C 1
ATOM 1504 O O . GLN A 1 191 ? -30.074 19.618 47.670 1.00 63.78 191 GLN A O 1
ATOM 1509 N N . GLN A 1 192 ? -31.800 18.177 47.733 1.00 60.38 192 GLN A N 1
ATOM 1510 C CA . GLN A 1 192 ? -32.810 19.210 47.888 1.00 60.38 192 GLN A CA 1
ATOM 1511 C C . GLN A 1 192 ? -32.525 19.920 49.207 1.00 60.38 192 GLN A C 1
ATOM 1513 O O . GLN A 1 192 ? -32.588 19.323 50.281 1.00 60.38 192 GLN A O 1
ATOM 1518 N N . ARG A 1 193 ? -32.152 21.197 49.112 1.00 59.66 193 ARG A N 1
ATOM 1519 C CA . ARG A 1 193 ? -32.066 22.078 50.270 1.00 59.66 193 ARG A CA 1
ATOM 1520 C C . ARG A 1 193 ? -33.485 22.108 50.866 1.00 59.66 193 ARG A C 1
ATOM 1522 O O . ARG A 1 193 ? -34.404 22.400 50.097 1.00 59.66 193 ARG A O 1
ATOM 1529 N N . PRO A 1 194 ? -33.701 21.761 52.151 1.00 57.81 194 PRO A N 1
ATOM 1530 C CA . PRO A 1 194 ? -35.038 21.761 52.733 1.00 57.81 194 PRO A CA 1
ATOM 1531 C C . PRO A 1 194 ? -35.681 23.121 52.483 1.00 57.81 194 PRO A C 1
ATOM 1533 O O . PRO A 1 194 ? -35.099 24.149 52.837 1.00 57.81 194 PRO A O 1
ATOM 1536 N N . GLN A 1 195 ? -36.836 23.140 51.817 1.00 60.25 195 GLN A N 1
ATOM 1537 C CA . GLN A 1 195 ? -37.590 24.372 51.647 1.00 60.25 195 GLN A CA 1
ATOM 1538 C C . GLN A 1 195 ? -38.016 24.825 53.044 1.00 60.25 195 GLN A C 1
ATOM 1540 O O . GLN A 1 195 ? -38.871 24.201 53.670 1.00 60.25 195 GLN A O 1
ATOM 1545 N N . GLN A 1 196 ? -37.391 25.887 53.556 1.00 59.97 196 GLN A N 1
ATOM 1546 C CA . GLN A 1 196 ? -37.990 26.652 54.640 1.00 59.97 196 GLN A CA 1
ATOM 1547 C C . GLN A 1 196 ? -39.369 27.075 54.140 1.00 59.97 196 GLN A C 1
ATOM 1549 O O . GLN A 1 196 ? -39.475 27.740 53.109 1.00 59.97 196 GLN A O 1
ATOM 1554 N N . GLN A 1 197 ? -40.406 26.598 54.828 1.00 59.53 197 GLN A N 1
ATOM 1555 C CA . GLN A 1 197 ? -41.798 26.942 54.580 1.00 59.53 197 GLN A CA 1
ATOM 1556 C C . GLN A 1 197 ? -41.901 28.452 54.359 1.00 59.53 197 GLN A C 1
ATOM 1558 O O . GLN A 1 197 ? -41.666 29.235 55.278 1.00 59.53 197 GLN A O 1
ATOM 1563 N N . GLN A 1 198 ? -42.236 28.859 53.134 1.00 58.41 198 GLN A N 1
ATOM 1564 C CA . GLN A 1 198 ? -42.705 30.210 52.872 1.00 58.41 198 GLN A CA 1
ATOM 1565 C C . GLN A 1 198 ? -43.984 30.392 53.687 1.00 58.41 198 GLN A C 1
ATOM 1567 O O . GLN A 1 198 ? -45.051 29.913 53.308 1.00 58.41 198 GLN A O 1
ATOM 1572 N N . GLN A 1 199 ? -43.862 31.040 54.844 1.00 60.91 199 GLN A N 1
ATOM 1573 C CA . GLN A 1 199 ? -45.011 31.576 55.555 1.00 60.91 199 GLN A CA 1
ATOM 1574 C C . GLN A 1 199 ? -45.695 32.560 54.601 1.00 60.91 199 GLN A C 1
ATOM 1576 O O . GLN A 1 199 ? -45.105 33.563 54.198 1.00 60.91 199 GLN A O 1
ATOM 1581 N N . GLN A 1 200 ? -46.918 32.229 54.186 1.00 57.03 200 GLN A N 1
ATOM 1582 C CA . GLN A 1 200 ? -47.783 33.148 53.455 1.00 57.03 200 GLN A CA 1
ATOM 1583 C C . GLN A 1 200 ? -47.966 34.425 54.291 1.00 57.03 200 GLN A C 1
ATOM 1585 O O . GLN A 1 200 ? -48.322 34.319 55.468 1.00 57.03 200 GLN A O 1
ATOM 1590 N N . PRO A 1 201 ? -47.781 35.629 53.724 1.00 50.94 201 PRO A N 1
ATOM 1591 C CA . PRO A 1 201 ? -48.214 36.848 54.386 1.00 50.94 201 PRO A CA 1
ATOM 1592 C C . PRO A 1 201 ? -49.740 36.816 54.506 1.00 50.94 201 PRO A C 1
ATOM 1594 O O . PRO A 1 201 ? -50.448 36.689 53.505 1.00 50.94 201 PRO A O 1
ATOM 1597 N N . GLN A 1 202 ? -50.247 36.911 55.735 1.00 58.03 202 GLN A N 1
ATOM 1598 C CA . GLN A 1 202 ? -51.672 37.090 55.994 1.00 58.03 202 GLN A CA 1
ATOM 1599 C C . GLN A 1 202 ? -52.156 38.343 55.253 1.00 58.03 202 GLN A C 1
ATOM 1601 O O . GLN A 1 202 ? -51.600 39.428 55.428 1.00 58.03 202 GLN A O 1
ATOM 1606 N N . GLN A 1 203 ? -53.185 38.185 54.419 1.00 57.62 203 GLN A N 1
ATOM 1607 C CA . GLN A 1 203 ? -53.891 39.296 53.787 1.00 57.62 203 GLN A CA 1
ATOM 1608 C C . GLN A 1 203 ? -54.476 40.195 54.884 1.00 57.62 203 GLN A C 1
ATOM 1610 O O . GLN A 1 203 ? -55.506 39.879 55.478 1.00 57.62 203 GLN A O 1
ATOM 1615 N N . GLN A 1 204 ? -53.811 41.316 55.167 1.00 57.50 204 GLN A N 1
ATOM 1616 C CA . GLN A 1 204 ? -54.420 42.397 55.929 1.00 57.50 204 GLN A CA 1
ATOM 1617 C C . GLN A 1 204 ? -55.524 43.027 55.078 1.00 57.50 204 GLN A C 1
ATOM 1619 O O . GLN A 1 204 ? -55.291 43.555 53.992 1.00 57.50 204 GLN A O 1
ATOM 1624 N N . GLN A 1 205 ? -56.737 42.903 55.605 1.00 58.06 205 GLN A N 1
ATOM 1625 C CA . GLN A 1 205 ? -57.992 43.452 55.114 1.00 58.06 205 GLN A CA 1
ATOM 1626 C C . GLN A 1 205 ? -57.855 44.930 54.727 1.00 58.06 205 GLN A C 1
ATOM 1628 O O . GLN A 1 205 ? -57.615 45.780 55.581 1.00 58.06 205 GLN A O 1
ATOM 1633 N N . GLN A 1 206 ? -58.095 45.248 53.455 1.00 55.19 206 GLN A N 1
ATOM 1634 C CA . GLN A 1 206 ? -58.462 46.601 53.045 1.00 55.19 206 GLN A CA 1
ATOM 1635 C C . GLN A 1 206 ? -59.985 46.674 52.944 1.00 55.19 206 GLN A C 1
ATOM 1637 O O . GLN A 1 206 ? -60.618 45.953 52.173 1.00 55.19 206 GLN A O 1
ATOM 1642 N N . GLN A 1 207 ? -60.561 47.507 53.809 1.00 53.16 207 GLN A N 1
ATOM 1643 C CA . GLN A 1 207 ? -61.991 47.784 53.905 1.00 53.16 207 GLN A CA 1
ATOM 1644 C C . GLN A 1 207 ? -62.504 48.512 52.648 1.00 53.16 207 GLN A C 1
ATOM 1646 O O . GLN A 1 207 ? -61.767 49.305 52.058 1.00 53.16 207 GLN A O 1
ATOM 1651 N N . PRO A 1 208 ? -63.765 48.276 52.242 1.00 46.53 208 PRO A N 1
ATOM 1652 C CA . PRO A 1 208 ? -64.351 48.898 51.063 1.00 46.53 208 PRO A CA 1
ATOM 1653 C C . PRO A 1 208 ? -64.695 50.378 51.284 1.00 46.53 208 PRO A C 1
ATOM 1655 O O . PRO A 1 208 ? -65.062 50.807 52.378 1.00 46.53 208 PRO A O 1
ATOM 1658 N N . ALA A 1 209 ? -64.587 51.143 50.197 1.00 49.22 209 ALA A N 1
ATOM 1659 C CA . ALA A 1 209 ? -64.839 52.574 50.133 1.00 49.22 209 ALA A CA 1
ATOM 1660 C C . ALA A 1 209 ? -66.261 52.953 50.588 1.00 49.22 209 ALA A C 1
ATOM 1662 O O . ALA A 1 209 ? -67.265 52.408 50.131 1.00 49.22 209 ALA A O 1
ATOM 1663 N N . PHE A 1 210 ? -66.307 53.941 51.475 1.00 48.19 210 PHE A N 1
ATOM 1664 C CA . PHE A 1 210 ? -67.492 54.621 51.980 1.00 48.19 210 PHE A CA 1
ATOM 1665 C C . PHE A 1 210 ? -68.255 55.291 50.819 1.00 48.19 210 PHE A C 1
ATOM 1667 O O . PHE A 1 210 ? -67.722 56.192 50.172 1.00 48.19 210 PHE A O 1
ATOM 1674 N N . GLN A 1 211 ? -69.493 54.862 50.544 1.00 52.66 211 GLN A N 1
ATOM 1675 C CA . GLN A 1 211 ? -70.409 55.555 49.627 1.00 52.66 211 GLN A CA 1
ATOM 1676 C C . GLN A 1 211 ? -71.374 56.469 50.411 1.00 52.66 211 GLN A C 1
ATOM 1678 O O . GLN A 1 211 ? -71.833 56.085 51.492 1.00 52.66 211 GLN A O 1
ATOM 1683 N N . PRO A 1 212 ? -71.689 57.676 49.901 1.00 52.31 212 PRO A N 1
ATOM 1684 C CA . PRO A 1 212 ? -72.545 58.645 50.581 1.00 52.31 212 PRO A CA 1
ATOM 1685 C C . PRO A 1 212 ? -74.025 58.224 50.608 1.00 52.31 212 PRO A C 1
ATOM 1687 O O . PRO A 1 212 ? -74.548 57.582 49.699 1.00 52.31 212 PRO A O 1
ATOM 1690 N N . ARG A 1 213 ? -74.703 58.609 51.694 1.00 51.84 213 ARG A N 1
ATOM 1691 C CA . ARG A 1 213 ? -76.116 58.327 51.990 1.00 51.84 213 ARG A CA 1
ATOM 1692 C C . ARG A 1 213 ? -77.047 58.999 50.972 1.00 51.84 213 ARG A C 1
ATOM 1694 O O . ARG A 1 213 ? -76.941 60.204 50.779 1.00 51.84 213 ARG A O 1
ATOM 1701 N N . GLY A 1 214 ? -78.002 58.248 50.411 1.00 60.41 214 GLY A N 1
ATOM 1702 C CA . GLY A 1 214 ? -79.150 58.826 49.688 1.00 60.41 214 GLY A CA 1
ATOM 1703 C C . GLY A 1 214 ? -79.683 58.058 48.474 1.00 60.41 214 GLY A C 1
ATOM 1704 O O . GLY A 1 214 ? -80.706 58.458 47.936 1.00 60.41 214 GLY A O 1
ATOM 1705 N N . THR A 1 215 ? -79.052 56.959 48.048 1.00 63.62 215 THR A N 1
ATOM 1706 C CA . THR A 1 215 ? -79.521 56.180 46.885 1.00 63.62 215 THR A CA 1
ATOM 1707 C C . THR A 1 215 ? -80.219 54.900 47.343 1.00 63.62 215 THR A C 1
ATOM 1709 O O . THR A 1 215 ? -79.605 54.060 47.999 1.00 63.62 215 THR A O 1
ATOM 1712 N N . ILE A 1 216 ? -81.506 54.745 47.019 1.00 65.44 216 ILE A N 1
ATOM 1713 C CA . ILE A 1 216 ? -82.244 53.497 47.253 1.00 65.44 216 ILE A CA 1
ATOM 1714 C C . ILE A 1 216 ? -82.064 52.616 46.015 1.00 65.44 216 ILE A C 1
ATOM 1716 O O . ILE A 1 216 ? -82.434 53.002 44.909 1.00 65.44 216 ILE A O 1
ATOM 1720 N N . CYS A 1 217 ? -81.502 51.423 46.206 1.00 64.56 217 CYS A N 1
ATOM 1721 C CA . CYS A 1 217 ? -81.328 50.431 45.149 1.00 64.56 217 CYS A CA 1
ATOM 1722 C C . CYS A 1 217 ? -82.220 49.221 45.438 1.00 64.56 217 CYS A C 1
ATOM 1724 O O . CYS A 1 217 ? -82.109 48.612 46.503 1.00 64.56 217 CYS A O 1
ATOM 1726 N N . VAL A 1 218 ? -83.073 48.831 44.487 1.00 69.94 218 VAL A N 1
ATOM 1727 C CA . VAL A 1 218 ? -83.859 47.590 44.577 1.00 69.94 218 VAL A CA 1
ATOM 1728 C C . VAL A 1 218 ? -83.576 46.747 43.340 1.00 69.94 218 VAL A C 1
ATOM 1730 O O . VAL A 1 218 ? -83.760 47.198 42.215 1.00 69.94 218 VAL A O 1
ATOM 1733 N N . ARG A 1 219 ? -83.093 45.515 43.557 1.00 65.50 219 ARG A N 1
ATOM 1734 C CA . ARG A 1 219 ? -82.708 44.551 42.504 1.00 65.50 219 ARG A CA 1
ATOM 1735 C C . ARG A 1 219 ? -81.717 45.103 41.466 1.00 65.50 219 ARG A C 1
ATOM 1737 O O . ARG A 1 219 ? -81.846 44.853 40.274 1.00 65.50 219 ARG A O 1
ATOM 1744 N N . GLY A 1 220 ? -80.691 45.808 41.944 1.00 67.75 220 GLY A N 1
ATOM 1745 C CA . GLY A 1 220 ? -79.510 46.155 41.143 1.00 67.75 220 GLY A CA 1
ATOM 1746 C C . GLY A 1 220 ? -79.660 47.366 40.224 1.00 67.75 220 GLY A C 1
ATOM 1747 O O . GLY A 1 220 ? -78.736 47.656 39.473 1.00 67.75 220 GLY A O 1
ATOM 1748 N N . ILE A 1 221 ? -80.774 48.097 40.300 1.00 66.50 221 ILE A N 1
ATOM 1749 C CA . ILE A 1 221 ? -80.954 49.372 39.599 1.00 66.50 221 ILE A CA 1
ATOM 1750 C C . ILE A 1 221 ? -81.057 50.470 40.661 1.00 66.50 221 ILE A C 1
ATOM 1752 O O . ILE A 1 221 ? -81.901 50.403 41.556 1.00 66.50 221 ILE A O 1
ATOM 1756 N N . CYS A 1 222 ? -80.155 51.447 40.586 1.00 71.19 222 CYS A N 1
ATOM 1757 C CA . CYS A 1 222 ? -80.049 52.567 41.515 1.00 71.19 222 CYS A CA 1
ATOM 1758 C C . CYS A 1 222 ? -80.426 53.852 40.772 1.00 71.19 222 CYS A C 1
ATOM 1760 O O . CYS A 1 222 ? -79.795 54.180 39.768 1.00 71.19 222 CYS A O 1
ATOM 1762 N N . VAL A 1 223 ? -81.448 54.565 41.246 1.00 60.22 223 VAL A N 1
ATOM 1763 C CA . VAL A 1 223 ? -81.871 55.858 40.686 1.00 60.22 223 VAL A CA 1
ATOM 1764 C C . VAL A 1 223 ? -81.543 56.930 41.721 1.00 60.22 223 VAL A C 1
ATOM 1766 O O . VAL A 1 223 ? -82.056 56.884 42.839 1.00 60.22 223 VAL A O 1
ATOM 1769 N N . GLY A 1 224 ? -80.630 57.839 41.378 1.00 57.31 224 GLY A N 1
ATOM 1770 C CA . GLY A 1 224 ? -80.329 59.016 42.194 1.00 57.31 224 GLY A CA 1
ATOM 1771 C C . GLY A 1 224 ? -81.409 60.077 41.996 1.00 57.31 224 GLY A C 1
ATOM 1772 O O . GLY A 1 224 ? -81.899 60.236 40.879 1.00 57.31 224 GLY A O 1
ATOM 1773 N N . ASN A 1 225 ? -81.787 60.756 43.076 1.00 54.94 225 ASN A N 1
ATOM 1774 C CA . ASN A 1 225 ? -82.599 61.972 43.020 1.00 54.94 225 ASN A CA 1
ATOM 1775 C C . ASN A 1 225 ? -81.676 63.189 42.907 1.00 54.94 225 ASN A C 1
ATOM 1777 O O . ASN A 1 225 ? -80.595 63.135 43.541 1.00 54.94 225 ASN A O 1
#

Secondary structure (DSSP, 8-state):
-------PPPP---------PPPP----------PPP-PPPPP-TTHHHHHHHHHHHHH-SHHHHHHHHHH--SSHHHHHHHHHHHHHHHHHHHHHHHHHHHHHHHHHHHHHHHHHHTT-S-S---S---HHHHHHHHHHHHHHT----SS--HHHHHHHHTS-S--SPP-PPTTEEEETTEEEEPP------------PPP----PPPPPPS--EEETTEEE--

Sequence (225 aa):
MIPSRPAKVDTPNQQQVAVVEQPKTQMQQPKADTPPAVQLPPPDPEAEARRDFEIAQKIDTIEAFDLFLSRHPEGFYATLARAQKTKLAMVEQQRVEQEQIRVQKEVTRNVIAELQRAGCGPENTDGEWNDSASKSLELYNKHAKTKFDASPNEQMLAALRERDGRVCPLTCRPGFRVQNNACVAIPRQVQQRPQQQQQQPQQQQQQPAFQPRGTICVRGICVGN